Protein AF-A0A965QKN6-F1 (afdb_monomer_lite)

Secondary structure (DSSP, 8-state):
-----PPPP----------------------------EEEEEEEETTEEEEEEEEEEEEEETTEEEEEEEEEEEEEE-TTTS-TT---EEEEEEEEEEETTSSBP---GGGTHHHHT-----TTSPPTT-EE---GGG--TTTSPPP-BHHHH---GGGT-B-BEEETTEEEPEEEEE----STTEEEEEEEEEEEETTT--EEEEEEEEEE--SSS--EEEEEEEESS--HHHHHHHHHHHHHHT------

Radius of gyration: 23.02 Å; chains: 1; bounding box: 49×67×71 Å

Structure (mmCIF, N/CA/C/O backbone):
data_AF-A0A965QKN6-F1
#
_entry.id   AF-A0A965QKN6-F1
#
loop_
_atom_site.group_PDB
_atom_site.id
_atom_site.type_symbol
_atom_site.label_atom_id
_atom_site.label_alt_id
_atom_site.label_comp_id
_atom_site.label_asym_id
_atom_site.label_entity_id
_atom_site.label_seq_id
_atom_site.pdbx_PDB_ins_code
_atom_site.Cartn_x
_atom_site.Cartn_y
_atom_site.Cartn_z
_atom_site.occupancy
_atom_site.B_iso_or_equiv
_atom_site.auth_seq_id
_atom_site.auth_comp_id
_atom_site.auth_asym_id
_atom_site.auth_atom_id
_atom_site.pdbx_PDB_model_num
ATOM 1 N N . MET A 1 1 ? -8.906 46.473 0.262 1.00 40.12 1 MET A N 1
ATOM 2 C CA . MET A 1 1 ? -10.383 46.452 0.296 1.00 40.12 1 MET A CA 1
ATOM 3 C C . MET A 1 1 ? -10.809 45.554 1.441 1.00 40.12 1 MET A C 1
ATOM 5 O O . MET A 1 1 ? -10.669 44.344 1.345 1.00 40.12 1 MET A O 1
ATOM 9 N N . SER A 1 2 ? -11.218 46.170 2.546 1.00 31.14 2 SER A N 1
ATOM 10 C CA . SER A 1 2 ? -11.670 45.499 3.763 1.00 31.14 2 SER A CA 1
ATOM 11 C C . SER A 1 2 ? -13.027 44.830 3.550 1.00 31.14 2 SER A C 1
ATOM 13 O O . SER A 1 2 ? -13.923 45.441 2.968 1.00 31.14 2 SER A O 1
ATOM 15 N N . ARG A 1 3 ? -13.209 43.621 4.088 1.00 39.25 3 ARG A N 1
ATOM 16 C CA . ARG A 1 3 ? -14.533 43.097 4.435 1.00 39.25 3 ARG A CA 1
ATOM 17 C C . ARG A 1 3 ? -14.496 42.510 5.842 1.00 39.25 3 ARG A C 1
ATOM 19 O O . ARG A 1 3 ? -13.727 41.604 6.135 1.00 39.25 3 ARG A O 1
ATOM 26 N N . PHE A 1 4 ? -15.323 43.124 6.677 1.00 32.75 4 PHE A N 1
ATOM 27 C CA . PHE A 1 4 ? -15.755 42.703 8.000 1.00 32.75 4 PHE A CA 1
ATOM 28 C C . PHE A 1 4 ? -16.589 41.422 7.914 1.00 32.75 4 PHE A C 1
ATOM 30 O O . PHE A 1 4 ? -17.400 41.315 6.999 1.00 32.75 4 PHE A O 1
ATOM 37 N N . PHE A 1 5 ? -16.495 40.555 8.925 1.00 31.84 5 PHE A N 1
ATOM 38 C CA . PHE A 1 5 ? -17.659 39.846 9.461 1.00 31.84 5 PHE A CA 1
ATOM 39 C C . PHE A 1 5 ? -17.544 39.717 10.985 1.00 31.84 5 PHE A C 1
ATOM 41 O O . PHE A 1 5 ? -16.494 39.368 11.521 1.00 31.84 5 PHE A O 1
ATOM 48 N N . SER A 1 6 ? -18.638 40.089 11.651 1.00 29.41 6 SER A N 1
ATOM 49 C CA . SER A 1 6 ? -18.838 40.155 13.098 1.00 29.41 6 SER A CA 1
ATOM 50 C C . SER A 1 6 ? -18.811 38.788 13.774 1.00 29.41 6 SER A C 1
ATOM 52 O O . SER A 1 6 ? -19.446 37.850 13.298 1.00 29.41 6 SER A O 1
ATOM 54 N N . VAL A 1 7 ? -18.202 38.728 14.959 1.00 32.72 7 VAL A N 1
ATOM 55 C CA . VAL A 1 7 ? -18.464 37.687 15.959 1.00 32.72 7 VAL A CA 1
ATOM 56 C C . VAL A 1 7 ? -19.383 38.290 17.018 1.00 32.72 7 VAL A C 1
ATOM 58 O O . VAL A 1 7 ? -19.057 39.301 17.638 1.00 32.72 7 VAL A O 1
ATOM 61 N N . VAL A 1 8 ? -20.556 37.685 17.188 1.00 34.84 8 VAL A N 1
ATOM 62 C CA . VAL A 1 8 ? -21.500 37.989 18.266 1.00 34.84 8 VAL A CA 1
ATOM 63 C C . VAL A 1 8 ? -21.027 37.257 19.520 1.00 34.84 8 VAL A C 1
ATOM 65 O O . VAL A 1 8 ? -20.932 36.033 19.524 1.00 34.84 8 VAL A O 1
ATOM 68 N N . ALA A 1 9 ? -20.727 38.010 20.576 1.00 31.72 9 ALA A N 1
ATOM 69 C CA . ALA A 1 9 ? -20.452 37.488 21.908 1.00 31.72 9 ALA A CA 1
ATOM 70 C C . ALA A 1 9 ? -21.759 37.410 22.712 1.00 31.72 9 ALA A C 1
ATOM 72 O O . ALA A 1 9 ? -22.490 38.397 22.793 1.00 31.72 9 ALA A O 1
ATOM 73 N N . PHE A 1 10 ? -22.027 36.265 23.341 1.00 30.31 10 PHE A N 1
ATOM 74 C CA . PHE A 1 10 ? -23.007 36.157 24.420 1.00 30.31 10 PHE A CA 1
ATOM 75 C C . PHE A 1 10 ? -22.271 35.944 25.740 1.00 30.31 10 PHE A C 1
ATOM 77 O O . PHE A 1 10 ? -21.562 34.958 25.925 1.00 30.31 10 PHE A O 1
ATOM 84 N N . ALA A 1 11 ? -22.445 36.906 26.643 1.00 31.47 11 ALA A N 1
ATOM 85 C CA . ALA A 1 11 ? -22.067 36.816 28.042 1.00 31.47 11 ALA A CA 1
ATOM 86 C C . ALA A 1 11 ? -23.207 36.154 28.827 1.00 31.47 11 ALA A C 1
ATOM 88 O O . ALA A 1 11 ? -24.366 36.539 28.675 1.00 31.47 11 ALA A O 1
ATOM 89 N N . ALA A 1 12 ? -22.875 35.205 29.699 1.00 33.09 12 ALA A N 1
ATOM 90 C CA . ALA A 1 12 ? -23.776 34.730 30.740 1.00 33.09 12 ALA A CA 1
ATOM 91 C C . ALA A 1 12 ? -23.060 34.824 32.090 1.00 33.09 12 ALA A C 1
ATOM 93 O O . ALA A 1 12 ? -22.163 34.048 32.407 1.00 33.09 12 ALA A O 1
ATOM 94 N N . THR A 1 13 ? -23.466 35.827 32.861 1.00 33.19 13 THR A N 1
ATOM 95 C CA . THR A 1 13 ? -23.140 36.010 34.273 1.00 33.19 13 THR A CA 1
ATOM 96 C C . THR A 1 13 ? -24.108 35.168 35.095 1.00 33.19 13 THR A C 1
ATOM 98 O O . THR A 1 13 ? -25.314 35.370 34.985 1.00 33.19 13 THR A O 1
ATOM 101 N N . PHE A 1 14 ? -23.610 34.293 35.967 1.00 34.47 14 PHE A N 1
ATOM 102 C CA . PHE A 1 14 ? -24.379 33.830 37.123 1.00 34.47 14 PHE A CA 1
ATOM 103 C C . PHE A 1 14 ? -23.471 33.750 38.351 1.00 34.47 14 PHE A C 1
ATOM 105 O O . PHE A 1 14 ? -22.496 33.004 38.383 1.00 34.47 14 PHE A O 1
ATOM 112 N N . MET A 1 15 ? -23.799 34.573 39.349 1.00 34.31 15 MET A N 1
ATOM 113 C CA . MET A 1 15 ? -23.285 34.497 40.715 1.00 34.31 15 MET A CA 1
ATOM 114 C C . MET A 1 15 ? -24.176 33.550 41.527 1.00 34.31 15 MET A C 1
ATOM 116 O O . MET A 1 15 ? -25.398 33.605 41.403 1.00 34.31 15 MET A O 1
ATOM 120 N N . GLY A 1 16 ? -23.583 32.747 42.413 1.00 32.72 16 GLY A N 1
ATOM 121 C CA . GLY A 1 16 ? -24.318 31.964 43.409 1.00 32.72 16 GLY A CA 1
ATOM 122 C C . GLY A 1 16 ? -23.389 31.251 44.391 1.00 32.72 16 GLY A C 1
ATOM 123 O O . GLY A 1 16 ? -22.547 30.460 43.992 1.00 32.72 16 GLY A O 1
ATOM 124 N N . PHE A 1 17 ? -23.528 31.584 45.672 1.00 34.62 17 PHE A N 1
ATOM 125 C CA . PHE A 1 17 ? -22.669 31.249 46.810 1.00 34.62 17 PHE A CA 1
ATOM 126 C C . PHE A 1 17 ? -22.683 29.767 47.251 1.00 34.62 17 PHE A C 1
ATOM 128 O O . PHE A 1 17 ? -23.742 29.183 47.430 1.00 34.62 17 PHE A O 1
ATOM 135 N N . GLY A 1 18 ? -21.493 29.256 47.603 1.00 33.62 18 GLY A N 1
ATOM 136 C CA . GLY A 1 18 ? -21.172 28.692 48.926 1.00 33.62 18 GLY A CA 1
ATOM 137 C C . GLY A 1 18 ? -21.680 27.299 49.328 1.00 33.62 18 GLY A C 1
ATOM 138 O O . GLY A 1 18 ? -22.819 27.142 49.743 1.00 33.62 18 GLY A O 1
ATOM 139 N N . THR A 1 19 ? -20.758 26.335 49.438 1.00 36.53 19 THR A N 1
ATOM 140 C CA . THR A 1 19 ? -20.600 25.469 50.630 1.00 36.53 19 THR A CA 1
ATOM 141 C C . THR A 1 19 ? -19.234 24.771 50.599 1.00 36.53 19 THR A C 1
ATOM 143 O O . THR A 1 19 ? -18.805 24.245 49.579 1.00 36.53 19 THR A O 1
ATOM 146 N N . ARG A 1 20 ? -18.519 24.819 51.731 1.00 40.81 20 ARG A N 1
ATOM 147 C CA . ARG A 1 20 ? -17.245 24.126 51.962 1.00 40.81 20 ARG A CA 1
ATOM 148 C C . ARG A 1 20 ? -17.507 22.638 52.197 1.00 40.81 20 ARG A C 1
ATOM 150 O O . ARG A 1 20 ? -18.196 22.301 53.154 1.00 40.81 20 ARG A O 1
ATOM 157 N N . ALA A 1 21 ? -16.857 21.778 51.422 1.00 38.66 21 ALA A N 1
ATOM 158 C CA . ALA A 1 21 ? -16.510 20.423 51.833 1.00 38.66 21 ALA A CA 1
ATOM 159 C C . ALA A 1 21 ? -15.088 20.128 51.339 1.00 38.66 21 ALA A C 1
ATOM 161 O O . ALA A 1 21 ? -14.804 20.155 50.148 1.00 38.66 21 ALA A O 1
ATOM 162 N N . SER A 1 22 ? -14.191 19.930 52.300 1.00 45.56 22 SER A N 1
ATOM 163 C CA . SER A 1 22 ? -12.826 19.454 52.110 1.00 45.56 22 SER A CA 1
ATOM 164 C C . SER A 1 22 ? -12.879 17.933 52.000 1.00 45.56 22 SER A C 1
ATOM 166 O O . SER A 1 22 ? -13.268 17.283 52.970 1.00 45.56 22 SER A O 1
ATOM 168 N N . ALA A 1 23 ? -12.453 17.375 50.872 1.00 40.06 23 ALA A N 1
ATOM 169 C CA . ALA A 1 23 ? -11.964 16.005 50.786 1.00 40.06 23 ALA A CA 1
ATOM 170 C C . ALA A 1 23 ? -11.083 15.884 49.538 1.00 40.06 23 ALA A C 1
ATOM 172 O O . ALA A 1 23 ? -11.571 16.010 48.422 1.00 40.06 23 ALA A O 1
ATOM 173 N N . ALA A 1 24 ? -9.787 15.722 49.802 1.00 37.84 24 ALA A N 1
ATOM 174 C CA . ALA A 1 24 ? -8.719 15.229 48.941 1.00 37.84 24 ALA A CA 1
ATOM 175 C C . ALA A 1 24 ? -9.025 15.112 47.436 1.00 37.84 24 ALA A C 1
ATOM 177 O O . ALA A 1 24 ? -9.672 14.174 46.973 1.00 37.84 24 ALA A O 1
ATOM 178 N N . GLU A 1 25 ? -8.423 16.031 46.687 1.00 39.69 25 GLU A N 1
ATOM 179 C CA . GLU A 1 25 ? -7.988 15.823 45.313 1.00 39.69 25 GLU A CA 1
ATOM 180 C C . GLU A 1 25 ? -7.210 14.500 45.201 1.00 39.69 25 GLU A C 1
ATOM 182 O O . GLU A 1 25 ? -6.041 14.408 45.565 1.00 39.69 25 GLU A O 1
ATOM 187 N N . LEU A 1 26 ? -7.865 13.465 44.681 1.00 38.22 26 LEU A N 1
ATOM 188 C CA . LEU A 1 26 ? -7.202 12.368 43.984 1.00 38.22 26 LEU A CA 1
ATOM 189 C C . LEU A 1 26 ? -7.246 12.704 42.494 1.00 38.22 26 LEU A C 1
ATOM 191 O O . LEU A 1 26 ? -7.973 12.093 41.714 1.00 38.22 26 LEU A O 1
ATOM 195 N N . PHE A 1 27 ? -6.468 13.714 42.102 1.00 38.50 27 PHE A N 1
ATOM 196 C CA . PHE A 1 27 ? -5.990 13.780 40.730 1.00 38.50 27 PHE A CA 1
ATOM 197 C C . PHE A 1 27 ? -4.982 12.644 40.580 1.00 38.50 27 PHE A C 1
ATOM 199 O O . PHE A 1 27 ? -3.817 12.762 40.951 1.00 38.50 27 PHE A O 1
ATOM 206 N N . SER A 1 28 ? -5.458 11.507 40.080 1.00 35.28 28 SER A N 1
ATOM 207 C CA . SER A 1 28 ? -4.579 10.579 39.388 1.00 35.28 28 SER A CA 1
ATOM 208 C C . SER A 1 28 ? -4.104 11.312 38.141 1.00 35.28 28 SER A C 1
ATOM 210 O O . SER A 1 28 ? -4.768 11.287 37.107 1.00 35.28 28 SER A O 1
ATOM 212 N N . GLU A 1 29 ? -2.976 12.013 38.246 1.00 37.22 29 GLU A N 1
ATOM 213 C CA . GLU A 1 29 ? -2.110 12.216 37.093 1.00 37.22 29 GLU A CA 1
ATOM 214 C C . GLU A 1 29 ? -1.693 10.816 36.628 1.00 37.22 29 GLU A C 1
ATOM 216 O O . GLU A 1 29 ? -0.648 10.289 37.008 1.00 37.22 29 GLU A O 1
ATOM 221 N N . GLU A 1 30 ? -2.536 10.175 35.812 1.00 39.03 30 GLU A N 1
ATOM 222 C CA . GLU A 1 30 ? -2.047 9.180 34.870 1.00 39.03 30 GLU A CA 1
ATOM 223 C C . GLU A 1 30 ? -1.110 9.932 33.928 1.00 39.03 30 GLU A C 1
ATOM 225 O O . GLU A 1 30 ? -1.492 10.451 32.879 1.00 39.03 30 GLU A O 1
ATOM 230 N N . MET A 1 31 ? 0.149 10.036 34.349 1.00 35.16 31 MET A N 1
ATOM 231 C CA . MET A 1 31 ? 1.257 10.324 33.466 1.00 35.16 31 MET A CA 1
ATOM 232 C C . MET A 1 31 ? 1.277 9.200 32.426 1.00 35.16 31 MET A C 1
ATOM 234 O O . MET A 1 31 ? 1.915 8.163 32.622 1.00 35.16 31 MET A O 1
ATOM 238 N N . SER A 1 32 ? 0.559 9.402 31.319 1.00 41.03 32 SER A N 1
ATOM 239 C CA . SER A 1 32 ? 0.706 8.625 30.092 1.00 41.03 32 SER A CA 1
ATOM 240 C C . SER A 1 32 ? 2.127 8.848 29.575 1.00 41.03 32 SER A C 1
ATOM 242 O O . SER A 1 32 ? 2.402 9.688 28.723 1.00 41.03 32 SER A O 1
ATOM 244 N N . THR A 1 33 ? 3.054 8.078 30.134 1.00 38.50 33 THR A N 1
ATOM 245 C CA . THR A 1 33 ? 4.465 7.962 29.751 1.00 38.50 33 THR A CA 1
ATOM 246 C C . THR A 1 33 ? 4.642 7.085 28.511 1.00 38.50 33 THR A C 1
ATOM 248 O O . THR A 1 33 ? 5.738 6.585 28.247 1.00 38.50 33 THR A O 1
ATOM 251 N N . ASN A 1 34 ? 3.581 6.906 27.721 1.00 54.44 34 ASN A N 1
ATOM 252 C CA . ASN A 1 34 ? 3.626 6.141 26.490 1.00 54.44 34 ASN A CA 1
ATOM 253 C C . ASN A 1 34 ? 4.468 6.902 25.470 1.00 54.44 34 ASN A C 1
ATOM 255 O O . ASN A 1 34 ? 3.980 7.748 24.722 1.00 54.44 34 ASN A O 1
ATOM 259 N N . LYS A 1 35 ? 5.769 6.588 25.449 1.00 56.22 35 LYS A N 1
ATOM 260 C CA . LYS A 1 35 ? 6.632 6.874 24.306 1.00 56.22 35 LYS A CA 1
ATOM 261 C C . LYS A 1 35 ? 5.862 6.478 23.043 1.00 56.22 35 LYS A C 1
ATOM 263 O O . LYS A 1 35 ? 5.292 5.384 23.029 1.00 56.22 35 LYS A O 1
ATOM 268 N N . PRO A 1 36 ? 5.840 7.326 22.002 1.00 66.25 36 PRO A N 1
ATOM 269 C CA . PRO A 1 36 ? 5.152 6.985 20.771 1.00 66.25 36 PRO A CA 1
ATOM 270 C C . PRO A 1 36 ? 5.680 5.640 20.278 1.00 66.25 36 PRO A C 1
ATOM 272 O O . PRO A 1 36 ? 6.890 5.456 20.118 1.00 66.25 36 PRO A O 1
ATOM 275 N N . VAL A 1 37 ? 4.769 4.684 20.100 1.00 79.50 37 VAL A N 1
ATOM 276 C CA . VAL A 1 37 ? 5.101 3.378 19.537 1.00 79.50 37 VAL A CA 1
ATOM 277 C C . VAL A 1 37 ? 5.489 3.634 18.085 1.00 79.50 37 VAL A C 1
ATOM 279 O O . VAL A 1 37 ? 4.649 4.022 17.272 1.00 79.50 37 VAL A O 1
ATOM 282 N N . VAL A 1 38 ? 6.779 3.486 17.789 1.00 89.00 38 VAL A N 1
ATOM 283 C CA . VAL A 1 38 ? 7.344 3.592 16.442 1.00 89.00 38 VAL A CA 1
ATOM 284 C C . VAL A 1 38 ? 7.896 2.228 16.072 1.00 89.00 38 VAL A C 1
ATOM 286 O O . VAL A 1 38 ? 8.790 1.708 16.739 1.00 89.00 38 VAL A O 1
ATOM 289 N N . LEU A 1 39 ? 7.384 1.671 14.985 1.00 93.94 39 LEU A N 1
ATOM 290 C CA . LEU A 1 39 ? 7.872 0.446 14.381 1.00 93.94 39 LEU A CA 1
ATOM 291 C C . LEU A 1 39 ? 8.637 0.806 13.116 1.00 93.94 39 LEU A C 1
ATOM 293 O O . LEU A 1 39 ? 8.096 1.457 12.228 1.00 93.94 39 LEU A O 1
ATOM 297 N N . LYS A 1 40 ? 9.900 0.393 13.027 1.00 97.00 40 LYS A N 1
ATOM 298 C CA . LYS A 1 40 ? 10.717 0.590 11.831 1.00 97.00 40 LYS A CA 1
ATOM 299 C C . LYS A 1 40 ? 11.434 -0.698 11.478 1.00 97.00 40 LYS A C 1
ATOM 301 O O . LYS A 1 40 ? 12.207 -1.206 12.285 1.00 97.00 40 LYS A O 1
ATOM 306 N N . GLN A 1 41 ? 11.191 -1.201 10.276 1.00 97.88 41 GLN A N 1
ATOM 307 C CA . GLN A 1 41 ? 11.766 -2.452 9.795 1.00 97.88 41 GLN A CA 1
ATOM 308 C C . GLN A 1 41 ? 12.283 -2.299 8.364 1.00 97.88 41 GLN A C 1
ATOM 310 O O . GLN A 1 41 ? 11.809 -1.467 7.587 1.00 97.88 41 GLN A O 1
ATOM 315 N N . MET A 1 42 ? 13.297 -3.094 8.037 1.00 98.38 42 MET A N 1
ATOM 316 C CA . MET A 1 42 ? 13.929 -3.142 6.725 1.00 98.38 42 MET A CA 1
ATOM 317 C C . MET A 1 42 ? 13.886 -4.579 6.218 1.00 98.38 42 MET A C 1
ATOM 319 O O . MET A 1 42 ? 14.176 -5.503 6.974 1.00 98.38 42 MET A O 1
ATOM 323 N N . PHE A 1 43 ? 13.565 -4.748 4.939 1.00 98.56 43 PHE A N 1
ATOM 324 C CA . PHE A 1 43 ? 13.470 -6.047 4.288 1.00 98.56 43 PHE A CA 1
ATOM 325 C C . PHE A 1 43 ? 14.284 -6.037 3.003 1.00 98.56 43 PHE A C 1
ATOM 327 O O . PHE A 1 43 ? 14.057 -5.205 2.123 1.00 98.56 43 PHE A O 1
ATOM 334 N N . GLU A 1 44 ? 15.226 -6.965 2.891 1.00 98.38 44 GLU A N 1
ATOM 335 C CA . GLU A 1 44 ? 15.989 -7.182 1.667 1.00 98.38 44 GLU A CA 1
ATOM 336 C C . GLU A 1 44 ? 15.290 -8.254 0.827 1.00 98.38 44 GLU A C 1
ATOM 338 O O . GLU A 1 44 ? 15.118 -9.386 1.271 1.00 98.38 44 GLU A O 1
ATOM 343 N N . LEU A 1 45 ? 14.876 -7.887 -0.383 1.00 98.06 45 LEU A N 1
ATOM 344 C CA . LEU A 1 45 ? 14.310 -8.783 -1.389 1.00 98.06 45 LEU A CA 1
ATOM 345 C C . LEU A 1 45 ? 15.251 -8.832 -2.606 1.00 98.06 45 LEU A C 1
ATOM 347 O O . LEU A 1 45 ? 16.045 -7.905 -2.805 1.00 98.06 45 LEU A O 1
ATOM 351 N N . PRO A 1 46 ? 15.151 -9.842 -3.491 1.00 97.62 46 PRO A N 1
ATOM 352 C CA . PRO A 1 46 ? 16.047 -9.953 -4.646 1.00 97.62 46 PRO A CA 1
ATOM 353 C C . PRO A 1 46 ? 16.101 -8.688 -5.525 1.00 97.62 46 PRO A C 1
ATOM 355 O O . PRO A 1 46 ? 17.172 -8.280 -5.990 1.00 97.62 46 PRO A O 1
ATOM 358 N N . LYS A 1 47 ? 14.950 -8.030 -5.717 1.00 96.75 47 LYS A N 1
ATOM 359 C CA . LYS A 1 47 ? 14.795 -6.852 -6.586 1.00 96.75 47 LYS A CA 1
ATOM 360 C C . LYS A 1 47 ? 15.034 -5.513 -5.882 1.00 96.75 47 LYS A C 1
ATOM 362 O O . LYS A 1 47 ? 15.083 -4.483 -6.554 1.00 96.75 47 LYS A O 1
ATOM 367 N N . GLY A 1 48 ? 15.229 -5.484 -4.565 1.00 97.19 48 GLY A N 1
ATOM 368 C CA . GLY A 1 48 ? 15.493 -4.245 -3.836 1.00 97.19 48 GLY A CA 1
ATOM 369 C C . GLY A 1 48 ? 15.209 -4.327 -2.343 1.00 97.19 48 GLY A C 1
ATOM 370 O O . GLY A 1 48 ? 14.939 -5.388 -1.796 1.00 97.19 48 GLY A O 1
ATOM 371 N N . ILE A 1 49 ? 15.283 -3.177 -1.681 1.00 98.50 49 ILE A N 1
ATOM 372 C CA . ILE A 1 49 ? 15.144 -3.068 -0.229 1.00 98.50 49 ILE A CA 1
ATOM 373 C C . ILE A 1 49 ? 13.885 -2.273 0.092 1.00 98.50 49 ILE A C 1
ATOM 375 O O . ILE A 1 49 ? 13.761 -1.123 -0.340 1.00 98.50 49 ILE A O 1
ATOM 379 N N . PHE A 1 50 ? 12.994 -2.864 0.886 1.00 98.56 50 PHE A N 1
ATOM 380 C CA . PHE A 1 50 ? 11.896 -2.158 1.534 1.00 98.56 50 PHE A CA 1
ATOM 381 C C . PHE A 1 50 ? 12.344 -1.593 2.880 1.00 98.56 50 PHE A C 1
ATOM 383 O O . PHE A 1 50 ? 13.045 -2.248 3.647 1.00 98.56 50 PHE A O 1
ATOM 390 N N . THR A 1 51 ? 11.911 -0.378 3.198 1.00 98.56 51 THR A N 1
ATOM 391 C CA . THR A 1 51 ? 11.920 0.150 4.569 1.00 98.56 51 THR A CA 1
ATOM 392 C C . THR A 1 51 ? 10.514 0.608 4.910 1.00 98.56 51 THR A C 1
ATOM 394 O O . THR A 1 51 ? 9.954 1.428 4.180 1.00 98.56 51 THR A O 1
ATOM 397 N N . VAL A 1 52 ? 9.977 0.093 6.013 1.00 98.25 52 VAL A N 1
ATOM 398 C CA . VAL A 1 52 ? 8.665 0.449 6.555 1.00 98.25 52 VAL A CA 1
ATOM 399 C C . VAL A 1 52 ? 8.862 1.149 7.887 1.00 98.25 52 VAL A C 1
ATOM 401 O O . VAL A 1 52 ? 9.590 0.657 8.747 1.00 98.25 52 VAL A O 1
ATOM 404 N N . GLU A 1 53 ? 8.225 2.299 8.050 1.00 97.62 53 GLU A N 1
ATOM 405 C CA . GLU A 1 53 ? 8.078 2.993 9.323 1.00 97.62 53 GLU A CA 1
ATOM 406 C C . GLU A 1 53 ? 6.587 3.206 9.582 1.00 97.62 53 GLU A C 1
ATOM 408 O O . GLU A 1 53 ? 5.900 3.800 8.756 1.00 97.62 53 GLU A O 1
ATOM 413 N N . SER A 1 54 ? 6.094 2.745 10.726 1.00 95.81 54 SER A N 1
ATOM 414 C CA . SER A 1 54 ? 4.723 2.968 11.177 1.00 95.81 54 SER A CA 1
ATOM 415 C C . SER A 1 54 ? 4.736 3.535 12.588 1.00 95.81 54 SER A C 1
ATOM 417 O O . SER A 1 54 ? 5.553 3.132 13.417 1.00 95.81 54 SER A O 1
ATOM 419 N N . LYS A 1 55 ? 3.851 4.488 12.875 1.00 93.88 55 LYS A N 1
ATOM 420 C CA . LYS A 1 55 ? 3.702 5.050 14.222 1.00 93.88 55 LYS A CA 1
ATOM 421 C C . LYS A 1 55 ? 2.323 5.644 14.434 1.00 93.88 55 LYS A C 1
ATOM 423 O O . LYS A 1 55 ? 1.694 6.108 13.487 1.00 93.88 55 LYS A O 1
ATOM 428 N N . TRP A 1 56 ? 1.913 5.715 15.691 1.00 90.19 56 TRP A N 1
ATOM 429 C CA . TRP A 1 56 ? 0.832 6.607 16.093 1.00 90.19 56 TRP A CA 1
ATOM 430 C C . TRP A 1 56 ? 1.394 8.019 16.245 1.00 90.19 56 TRP A C 1
ATOM 432 O O . TRP A 1 56 ? 2.410 8.219 16.912 1.00 90.19 56 TRP A O 1
ATOM 442 N N . THR A 1 57 ? 0.770 8.990 15.590 1.00 88.69 57 THR A N 1
ATOM 443 C CA . THR A 1 57 ? 1.152 10.404 15.662 1.00 88.69 57 THR A CA 1
ATOM 444 C C . THR A 1 57 ? -0.093 11.263 15.743 1.00 88.69 57 THR A C 1
ATOM 446 O O . THR A 1 57 ? -1.164 10.829 15.343 1.00 88.69 57 THR A O 1
ATOM 449 N N . THR A 1 58 ? 0.054 12.493 16.203 1.00 86.75 58 THR A N 1
ATOM 450 C CA . THR A 1 58 ? -1.023 13.480 16.196 1.00 86.75 58 THR A CA 1
ATOM 451 C C . THR A 1 58 ? -0.841 14.401 14.993 1.00 86.75 58 THR A C 1
ATOM 453 O O . THR A 1 58 ? 0.278 14.841 14.715 1.00 86.75 58 THR A O 1
ATOM 456 N N . VAL A 1 59 ? -1.915 14.672 14.255 1.00 81.50 59 VAL A N 1
ATOM 457 C CA . VAL A 1 59 ? -1.950 15.694 13.201 1.00 81.50 59 VAL A CA 1
ATOM 458 C C . VAL A 1 59 ? -2.939 16.782 13.585 1.00 81.50 59 VAL A C 1
ATOM 460 O O . VAL A 1 59 ? -3.967 16.518 14.209 1.00 81.50 59 VAL A O 1
ATOM 463 N N . GLN A 1 60 ? -2.624 18.021 13.220 1.00 79.75 60 GLN A N 1
ATOM 464 C CA . GLN A 1 60 ? -3.518 19.144 13.452 1.00 79.75 60 GLN A CA 1
ATOM 465 C C . GLN A 1 60 ? -4.479 19.279 12.272 1.00 79.75 60 GLN A C 1
ATOM 467 O O . GLN A 1 60 ? -4.055 19.550 11.148 1.00 79.75 60 GLN A O 1
ATOM 472 N N . GLN A 1 61 ? -5.773 19.104 12.527 1.00 71.69 61 GLN A N 1
ATOM 473 C CA . GLN A 1 61 ? -6.821 19.289 11.532 1.00 71.69 61 GLN A CA 1
ATOM 474 C C . GLN A 1 61 ? -7.688 20.477 11.943 1.00 71.69 61 GLN A C 1
ATOM 476 O O . GLN A 1 61 ? -8.382 20.404 12.950 1.00 71.69 61 GLN A O 1
ATOM 481 N N . THR A 1 62 ? -7.610 21.568 11.167 1.00 70.06 62 THR A N 1
ATOM 482 C CA . THR A 1 62 ? -8.309 22.864 11.343 1.00 70.06 62 THR A CA 1
ATOM 483 C C . THR A 1 62 ? -8.179 23.502 12.734 1.00 70.06 62 THR A C 1
ATOM 485 O O . THR A 1 62 ? -7.520 24.530 12.868 1.00 70.06 62 THR A O 1
ATOM 488 N N . SER A 1 63 ? -8.799 22.916 13.756 1.00 70.00 63 SER A N 1
ATOM 489 C CA . SER A 1 63 ? -8.833 23.380 15.147 1.00 70.00 63 SER A CA 1
ATOM 490 C C . SER A 1 63 ? -8.736 22.263 16.194 1.00 70.00 63 SER A C 1
ATOM 492 O O . SER A 1 63 ? -8.780 22.563 17.384 1.00 70.00 63 SER A O 1
ATOM 494 N N . SER A 1 64 ? -8.624 20.996 15.787 1.00 75.81 64 SER A N 1
ATOM 495 C CA . SER A 1 64 ? -8.475 19.852 16.691 1.00 75.81 64 SER A CA 1
ATOM 496 C C . SER A 1 64 ? -7.230 19.042 16.359 1.00 75.81 64 SER A C 1
ATOM 498 O O . SER A 1 64 ? -6.848 18.879 15.200 1.00 75.81 64 SER A O 1
ATOM 500 N N . GLU A 1 65 ? -6.598 18.527 17.401 1.00 81.62 65 GLU A N 1
ATOM 501 C CA . GLU A 1 65 ? -5.586 17.490 17.284 1.00 81.62 65 GLU A CA 1
ATOM 502 C C . GLU A 1 65 ? -6.275 16.140 17.117 1.00 81.62 65 GLU A C 1
ATOM 504 O O . GLU A 1 65 ? -7.274 15.844 17.775 1.00 81.62 65 GLU A O 1
ATOM 509 N N . THR A 1 66 ? -5.777 15.331 16.191 1.00 82.12 66 THR A N 1
ATOM 510 C CA . THR A 1 66 ? -6.321 14.001 15.945 1.00 82.12 66 THR A CA 1
ATOM 511 C C . THR A 1 66 ? -5.185 13.013 15.816 1.00 82.12 66 THR A C 1
ATOM 513 O O . THR A 1 66 ? -4.253 13.209 15.036 1.00 82.12 66 THR A O 1
ATOM 516 N N . ASP A 1 67 ? -5.259 11.950 16.607 1.00 84.25 67 ASP A N 1
ATOM 517 C CA . ASP A 1 67 ? -4.317 10.851 16.506 1.00 84.25 67 ASP A CA 1
ATOM 518 C C . ASP A 1 67 ? -4.601 10.031 15.247 1.00 84.25 67 ASP A C 1
ATOM 520 O O . ASP A 1 67 ? -5.744 9.737 14.897 1.00 84.25 67 ASP A O 1
ATOM 524 N N . VAL A 1 68 ? -3.532 9.658 14.558 1.00 87.06 68 VAL A N 1
ATOM 525 C CA . VAL A 1 68 ? -3.555 8.940 13.291 1.00 87.06 68 VAL A CA 1
ATOM 526 C C . VAL A 1 68 ? -2.476 7.869 13.290 1.00 87.06 68 VAL A C 1
ATOM 528 O O . VAL A 1 68 ? -1.393 8.036 13.861 1.00 87.06 68 VAL A O 1
ATOM 531 N N . LEU A 1 69 ? -2.758 6.759 12.615 1.00 91.56 69 LEU A N 1
ATOM 532 C CA . LEU A 1 69 ? -1.716 5.866 12.135 1.00 91.56 69 LEU A CA 1
ATOM 533 C C . LEU A 1 69 ? -1.022 6.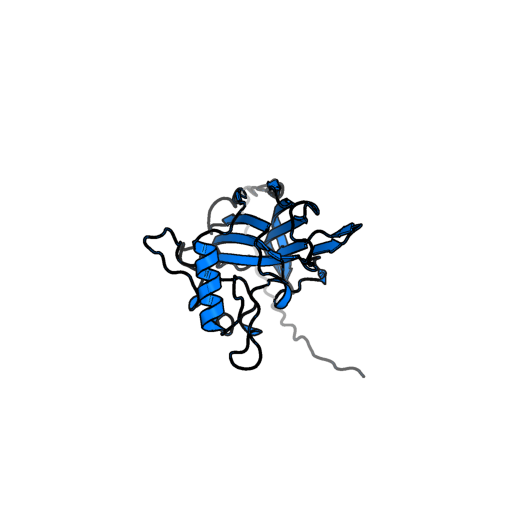564 10.974 1.00 91.56 69 LEU A C 1
ATOM 535 O O . LEU A 1 69 ? -1.653 6.902 9.976 1.00 91.56 69 LEU A O 1
ATOM 539 N N . PHE A 1 70 ? 0.278 6.745 11.108 1.00 93.12 70 PHE A N 1
ATOM 540 C CA . PHE A 1 70 ? 1.149 7.159 10.028 1.00 93.12 70 PHE A CA 1
ATOM 541 C C . PHE A 1 70 ? 1.944 5.958 9.529 1.00 93.12 70 PHE A C 1
ATOM 543 O O . PHE A 1 70 ? 2.504 5.210 10.336 1.00 93.12 70 PHE A O 1
ATOM 550 N N . GLY A 1 71 ? 2.049 5.826 8.209 1.00 95.00 71 GLY A N 1
ATOM 551 C CA . GLY A 1 71 ? 2.945 4.892 7.546 1.00 95.00 71 GLY A CA 1
ATOM 552 C C . GLY A 1 71 ? 3.838 5.572 6.521 1.00 95.00 71 GLY A C 1
ATOM 553 O O . GLY A 1 71 ? 3.412 6.443 5.764 1.00 95.00 71 GLY A O 1
ATOM 554 N N . LYS A 1 72 ? 5.090 5.126 6.465 1.00 96.81 72 LYS A N 1
ATOM 555 C CA . LYS A 1 72 ? 6.039 5.425 5.400 1.00 96.81 72 LYS A CA 1
ATOM 556 C C . LYS A 1 72 ? 6.620 4.127 4.871 1.00 96.81 72 LYS A C 1
ATOM 558 O O . LYS A 1 72 ? 7.382 3.455 5.564 1.00 96.81 72 LYS A O 1
ATOM 563 N N . VAL A 1 73 ? 6.320 3.828 3.617 1.00 98.12 73 VAL A N 1
ATOM 564 C CA . VAL A 1 73 ? 6.906 2.714 2.873 1.00 98.12 73 VAL A CA 1
ATOM 565 C C . VAL A 1 73 ? 7.875 3.287 1.854 1.00 98.12 73 VAL A C 1
ATOM 567 O O . VAL A 1 73 ? 7.557 4.219 1.121 1.00 98.12 73 VAL A O 1
ATOM 570 N N . SER A 1 74 ? 9.087 2.750 1.795 1.00 98.38 74 SER A N 1
ATOM 571 C CA . SER A 1 74 ? 10.050 3.117 0.761 1.00 98.38 74 SER A CA 1
ATOM 572 C C . SER A 1 74 ? 10.688 1.892 0.144 1.00 98.38 74 SER A C 1
ATOM 574 O O . SER A 1 74 ? 10.905 0.897 0.830 1.00 98.38 74 SER A O 1
ATOM 576 N N . PHE A 1 75 ? 10.991 1.981 -1.148 1.00 98.50 75 PHE A N 1
ATOM 577 C CA . PHE A 1 75 ? 11.611 0.911 -1.912 1.00 98.50 75 PHE A CA 1
ATOM 578 C C . PHE A 1 75 ? 12.800 1.453 -2.693 1.00 98.50 75 PHE A C 1
ATOM 580 O O . PHE A 1 75 ? 12.666 2.368 -3.511 1.00 98.50 75 PHE A O 1
ATOM 587 N N . LYS A 1 76 ? 13.975 0.875 -2.454 1.00 97.56 76 LYS A N 1
ATOM 588 C CA . LYS A 1 76 ? 15.188 1.159 -3.218 1.00 97.56 76 LYS A CA 1
ATOM 589 C C . LYS A 1 76 ? 15.534 -0.055 -4.069 1.00 97.56 76 LYS A C 1
ATOM 591 O O . LYS A 1 76 ? 15.961 -1.079 -3.543 1.00 97.56 76 LYS A O 1
ATOM 596 N N . ALA A 1 77 ? 15.373 0.085 -5.379 1.00 96.38 77 ALA A N 1
ATOM 597 C CA . ALA A 1 77 ? 15.644 -0.982 -6.331 1.00 96.38 77 ALA A CA 1
ATOM 598 C C . ALA A 1 77 ? 17.109 -1.443 -6.319 1.00 96.38 77 ALA A C 1
ATOM 600 O O . ALA A 1 77 ? 18.040 -0.643 -6.187 1.00 96.38 77 ALA A O 1
ATOM 601 N N . ASN A 1 78 ? 17.303 -2.738 -6.545 1.00 94.69 78 ASN A N 1
ATOM 602 C CA . ASN A 1 78 ? 18.576 -3.306 -6.949 1.00 94.69 78 ASN A CA 1
ATOM 603 C C . ASN A 1 78 ? 18.705 -3.156 -8.477 1.00 94.69 78 ASN A C 1
ATOM 605 O O . ASN A 1 78 ? 18.032 -3.881 -9.211 1.00 94.69 78 ASN A O 1
ATOM 609 N N . PRO A 1 79 ? 19.578 -2.266 -8.987 1.00 91.69 79 PRO A N 1
ATOM 610 C CA . PRO A 1 79 ? 19.649 -1.957 -10.417 1.00 91.69 79 PRO A CA 1
ATOM 611 C C . PRO A 1 79 ? 20.097 -3.148 -11.278 1.00 91.69 79 PRO A C 1
ATOM 613 O O . PRO A 1 79 ? 19.956 -3.101 -12.492 1.00 91.69 79 PRO A O 1
ATOM 616 N N . LYS A 1 80 ? 20.643 -4.210 -10.667 1.00 91.06 80 LYS A N 1
ATOM 617 C CA . LYS A 1 80 ? 21.037 -5.441 -11.366 1.00 91.06 80 LYS A CA 1
ATOM 618 C C . LYS A 1 80 ? 19.903 -6.461 -11.507 1.00 91.06 80 LYS A C 1
ATOM 620 O O . LYS A 1 80 ? 20.060 -7.406 -12.268 1.00 91.06 80 LYS A O 1
ATOM 625 N N . ALA A 1 81 ? 18.825 -6.316 -10.736 1.00 90.06 81 ALA A N 1
ATOM 626 C CA . ALA A 1 81 ? 17.747 -7.304 -10.636 1.00 90.06 81 ALA A CA 1
ATOM 627 C C . ALA A 1 81 ? 16.389 -6.784 -11.132 1.00 90.06 81 ALA A C 1
ATOM 629 O O . ALA A 1 81 ? 15.480 -7.574 -11.365 1.00 90.06 81 ALA A O 1
ATOM 630 N N . VAL A 1 82 ? 16.243 -5.470 -11.278 1.00 88.00 82 VAL A N 1
ATOM 631 C CA . VAL A 1 82 ? 15.067 -4.834 -11.884 1.00 88.00 82 VAL A CA 1
ATOM 632 C C . VAL A 1 82 ? 15.223 -4.727 -13.395 1.00 88.00 82 VAL A C 1
ATOM 634 O O . VAL A 1 82 ? 16.340 -4.666 -13.914 1.00 88.00 82 VAL A O 1
ATOM 637 N N . ALA A 1 83 ? 14.100 -4.683 -14.106 1.00 80.44 83 ALA A N 1
ATOM 638 C CA . ALA A 1 83 ? 14.110 -4.598 -15.553 1.00 80.44 83 ALA A CA 1
ATOM 639 C C . ALA A 1 83 ? 14.793 -3.311 -16.044 1.00 80.44 83 ALA A C 1
ATOM 641 O O . ALA A 1 83 ? 14.500 -2.211 -15.573 1.00 80.44 83 ALA A O 1
ATOM 642 N N . SER A 1 84 ? 15.670 -3.440 -17.044 1.00 80.62 84 SER A N 1
ATOM 643 C CA . SER A 1 84 ? 16.429 -2.315 -17.614 1.00 80.62 84 SER A CA 1
ATOM 644 C C . SER A 1 84 ? 15.555 -1.252 -18.285 1.00 80.62 84 SER A C 1
ATOM 646 O O . SER A 1 84 ? 16.004 -0.126 -18.474 1.00 80.62 84 SER A O 1
ATOM 648 N N . HIS A 1 85 ? 14.314 -1.596 -18.637 1.00 82.56 85 HIS A N 1
ATOM 649 C CA . HIS A 1 85 ? 13.346 -0.680 -19.238 1.00 82.56 85 HIS A CA 1
ATOM 650 C C . HIS A 1 85 ? 12.481 0.059 -18.207 1.00 82.56 85 HIS A C 1
ATOM 652 O O . HIS A 1 85 ? 11.662 0.880 -18.604 1.00 82.56 85 HIS A O 1
ATOM 658 N N . CYS A 1 86 ? 12.647 -0.212 -16.909 1.00 90.06 86 CYS A N 1
ATOM 659 C CA . CYS A 1 86 ? 11.847 0.426 -15.875 1.00 90.06 86 CYS A CA 1
ATOM 660 C C . CYS A 1 86 ? 12.373 1.818 -15.516 1.00 90.06 86 CYS A C 1
ATOM 662 O O . CYS A 1 86 ? 13.328 1.964 -14.747 1.00 90.06 86 CYS A O 1
ATOM 664 N N . GLN A 1 87 ? 11.730 2.851 -16.048 1.00 89.00 87 GLN A N 1
ATOM 665 C CA . GLN A 1 87 ? 12.094 4.245 -15.818 1.00 89.00 87 GLN A CA 1
ATOM 666 C C . GLN A 1 87 ? 11.487 4.782 -14.521 1.00 89.00 87 GLN A C 1
ATOM 668 O O . GLN A 1 87 ? 12.122 5.592 -13.839 1.00 89.00 87 GLN A O 1
ATOM 673 N N . SER A 1 88 ? 10.291 4.309 -14.158 1.00 94.12 88 SER A N 1
ATOM 674 C CA . SER A 1 88 ? 9.567 4.763 -12.969 1.00 94.12 88 SER A CA 1
ATOM 675 C C . SER A 1 88 ? 9.063 3.606 -12.109 1.00 94.12 88 SER A C 1
ATOM 677 O O . SER A 1 88 ? 8.431 2.669 -12.599 1.00 94.12 88 SER A O 1
ATOM 679 N N . ILE A 1 89 ? 9.328 3.695 -10.804 1.00 96.69 89 ILE A N 1
ATOM 680 C CA . ILE A 1 89 ? 8.817 2.769 -9.790 1.00 96.69 89 ILE A CA 1
ATOM 681 C C . ILE A 1 89 ? 7.808 3.520 -8.930 1.00 96.69 89 ILE A C 1
ATOM 683 O O . ILE A 1 89 ? 8.170 4.473 -8.238 1.00 96.69 89 ILE A O 1
ATOM 687 N N . SER A 1 90 ? 6.567 3.052 -8.927 1.00 96.31 90 SER A N 1
ATOM 688 C CA . SER A 1 90 ? 5.486 3.593 -8.102 1.00 96.31 90 SER A CA 1
ATOM 689 C C . SER A 1 90 ? 4.945 2.532 -7.155 1.00 96.31 90 SER A C 1
ATOM 691 O O . SER A 1 90 ? 5.302 1.357 -7.234 1.00 96.31 90 SER A O 1
ATOM 693 N N . PHE A 1 91 ? 4.074 2.958 -6.248 1.00 97.88 91 PHE A N 1
ATOM 694 C CA . PHE A 1 91 ? 3.366 2.060 -5.352 1.00 97.88 91 PHE A CA 1
ATOM 695 C C . PHE A 1 91 ? 1.908 1.905 -5.764 1.00 97.88 91 PHE A C 1
ATOM 697 O O . PHE A 1 91 ? 1.240 2.888 -6.090 1.00 97.88 91 PHE A O 1
ATOM 704 N N . ILE A 1 92 ? 1.426 0.669 -5.696 1.00 97.75 92 ILE A N 1
ATOM 705 C CA . ILE A 1 92 ? 0.003 0.346 -5.609 1.00 97.75 92 ILE A CA 1
ATOM 706 C C . ILE A 1 92 ? -0.222 -0.181 -4.192 1.00 97.75 92 ILE A C 1
ATOM 708 O O . ILE A 1 92 ? 0.593 -0.951 -3.675 1.00 97.75 92 ILE A O 1
ATOM 712 N N . GLN A 1 93 ? -1.302 0.256 -3.556 1.00 98.06 93 GLN A N 1
ATOM 713 C CA . GLN A 1 93 ? -1.641 -0.118 -2.190 1.00 98.06 93 GLN A CA 1
ATOM 714 C C . GLN A 1 93 ? -3.048 -0.697 -2.151 1.00 98.06 93 GLN A C 1
ATOM 716 O O . GLN A 1 93 ? -3.963 -0.159 -2.772 1.00 98.06 93 GLN A O 1
ATOM 721 N N . THR A 1 94 ? -3.223 -1.775 -1.396 1.00 98.12 94 THR A N 1
ATOM 722 C CA . THR A 1 94 ? -4.547 -2.216 -0.962 1.00 98.12 94 THR A CA 1
ATOM 723 C C . THR A 1 94 ? -4.732 -1.929 0.509 1.00 98.12 94 THR A C 1
ATOM 725 O O . THR A 1 94 ? -3.771 -1.946 1.278 1.00 98.12 94 THR A O 1
ATOM 728 N N . ALA A 1 95 ? -5.976 -1.678 0.891 1.00 97.38 95 ALA A N 1
ATOM 729 C CA . ALA A 1 95 ? -6.354 -1.425 2.264 1.00 97.38 95 ALA A CA 1
ATOM 730 C C . ALA A 1 95 ? -7.616 -2.208 2.616 1.00 97.38 95 ALA A C 1
ATOM 732 O O . ALA A 1 95 ? -8.547 -2.328 1.815 1.00 97.38 95 ALA A O 1
ATOM 733 N N . ARG A 1 96 ? -7.664 -2.684 3.855 1.00 97.31 96 ARG A N 1
ATOM 734 C CA . ARG A 1 96 ? -8.888 -3.070 4.543 1.00 97.31 96 ARG A CA 1
ATOM 735 C C . ARG A 1 96 ? -8.986 -2.265 5.824 1.00 97.31 96 ARG A C 1
ATOM 737 O O . ARG A 1 96 ? -8.112 -2.346 6.681 1.00 97.31 96 ARG A O 1
ATOM 744 N N . ILE A 1 97 ? -10.070 -1.509 5.936 1.00 95.31 97 ILE A N 1
ATOM 745 C CA . ILE A 1 97 ? -10.346 -0.630 7.068 1.00 95.31 97 ILE A CA 1
ATOM 746 C C . ILE A 1 97 ? -11.585 -1.160 7.779 1.00 95.31 97 ILE A C 1
ATOM 748 O O . ILE A 1 97 ? -12.606 -1.383 7.123 1.00 95.31 97 ILE A O 1
ATOM 752 N N . GLN A 1 98 ? -11.519 -1.357 9.094 1.00 94.69 98 GLN A N 1
ATOM 753 C CA . GLN A 1 98 ? -12.666 -1.809 9.885 1.00 94.69 98 GLN A CA 1
ATOM 754 C C . GLN A 1 98 ? -13.044 -0.797 10.961 1.00 94.69 98 GLN A C 1
ATOM 756 O O . GLN A 1 98 ? -12.198 -0.082 11.495 1.00 94.69 98 GLN A O 1
ATOM 761 N N . ASP A 1 99 ? -14.333 -0.753 11.282 1.00 92.25 99 ASP A N 1
ATOM 762 C CA . ASP A 1 99 ? -14.887 0.061 12.353 1.00 92.25 99 ASP A CA 1
ATOM 763 C C . ASP A 1 99 ? -14.690 -0.574 13.742 1.00 92.25 99 ASP A C 1
ATOM 765 O O . ASP A 1 99 ? -14.267 -1.724 13.879 1.00 92.25 99 ASP A O 1
ATOM 769 N N . ASN A 1 100 ? -15.072 0.155 14.794 1.00 89.31 100 ASN A N 1
ATOM 770 C CA . ASN A 1 100 ? -15.042 -0.313 16.192 1.00 89.31 100 ASN A CA 1
ATOM 771 C C . ASN A 1 100 ? -15.895 -1.561 16.487 1.00 89.31 100 ASN A C 1
ATOM 773 O O . ASN A 1 100 ? -15.838 -2.093 17.592 1.00 89.31 100 ASN A O 1
ATOM 777 N N . LYS A 1 101 ? -16.689 -2.043 15.525 1.00 90.38 101 LYS A N 1
ATOM 778 C CA . LYS A 1 101 ? -17.473 -3.282 15.624 1.00 90.38 101 LYS A CA 1
ATOM 779 C C . LYS A 1 101 ? -16.852 -4.417 14.799 1.00 90.38 101 LYS A C 1
ATOM 781 O O . LYS A 1 101 ? -17.491 -5.453 14.626 1.00 90.38 101 LYS A O 1
ATOM 786 N N . GLY A 1 102 ? -15.645 -4.223 14.261 1.00 91.38 102 GLY A N 1
ATOM 787 C CA . GLY A 1 102 ? -14.952 -5.184 13.405 1.00 91.38 102 GLY A CA 1
ATOM 788 C C . GLY A 1 102 ? -15.577 -5.343 12.016 1.00 91.38 102 GLY A C 1
ATOM 789 O O . GLY A 1 102 ? -15.245 -6.286 11.296 1.00 91.38 102 GLY A O 1
ATOM 790 N N . ARG A 1 103 ? -16.489 -4.452 11.617 1.00 95.00 103 ARG A N 1
ATOM 791 C CA . ARG A 1 103 ? -17.118 -4.476 10.290 1.00 95.00 103 ARG A CA 1
ATOM 792 C C . ARG A 1 103 ? -16.279 -3.647 9.338 1.00 95.00 103 ARG A C 1
ATOM 794 O O . ARG A 1 103 ? -15.714 -2.643 9.757 1.00 95.00 103 ARG A O 1
ATOM 801 N N . ASP A 1 104 ? -16.234 -4.012 8.063 1.00 95.94 104 ASP A N 1
ATOM 802 C CA . ASP A 1 104 ? -15.547 -3.171 7.083 1.00 95.94 104 ASP A CA 1
ATOM 803 C C . ASP A 1 104 ? -16.196 -1.774 7.073 1.00 95.94 104 ASP A C 1
ATOM 805 O O . ASP A 1 104 ? -17.425 -1.642 6.969 1.00 95.94 104 ASP A O 1
ATOM 809 N N . PHE A 1 105 ? -15.370 -0.737 7.215 1.00 93.56 105 PHE A N 1
ATOM 810 C CA . PHE A 1 105 ? -15.801 0.655 7.325 1.00 93.56 105 PHE A CA 1
ATOM 811 C C . PHE A 1 105 ? -16.684 1.034 6.132 1.00 93.56 105 PHE A C 1
ATOM 813 O O . PHE A 1 105 ? -16.433 0.585 5.021 1.00 93.56 105 PHE A O 1
ATOM 820 N N . GLN A 1 106 ? -17.735 1.825 6.322 1.00 94.12 106 GLN A N 1
ATOM 821 C CA . GLN A 1 106 ? -18.629 2.204 5.222 1.00 94.12 106 GLN A CA 1
ATOM 822 C C . GLN A 1 106 ? -18.267 3.603 4.734 1.00 94.12 106 GLN A C 1
ATOM 824 O O . GLN A 1 106 ? -18.507 4.584 5.435 1.00 94.12 106 GLN A O 1
ATOM 829 N N . TRP A 1 107 ? -17.678 3.692 3.541 1.00 91.50 107 TRP A N 1
ATOM 830 C CA . TRP A 1 107 ? -17.256 4.968 2.968 1.00 91.50 107 TRP A CA 1
ATOM 831 C C . TRP A 1 107 ? -18.473 5.781 2.512 1.00 91.50 107 TRP A C 1
ATOM 833 O O . TRP A 1 107 ? -19.279 5.264 1.732 1.00 91.50 107 TRP A O 1
ATOM 843 N N . PRO A 1 108 ? -18.635 7.030 2.976 1.00 90.69 108 PRO A N 1
ATOM 844 C CA . PRO A 1 108 ? -19.762 7.865 2.588 1.00 90.69 108 PRO A CA 1
ATOM 845 C C . PRO A 1 108 ? -19.525 8.574 1.245 1.00 90.69 108 PRO A C 1
ATOM 847 O O . PRO A 1 108 ? -18.392 8.730 0.783 1.00 90.69 108 PRO A O 1
ATOM 850 N N . SER A 1 109 ? -20.610 9.094 0.665 1.00 89.62 109 SER A N 1
ATOM 851 C CA . SER A 1 109 ? -20.586 10.069 -0.437 1.00 89.62 109 SER A CA 1
ATOM 852 C C . SER A 1 109 ? -19.724 9.617 -1.629 1.00 89.62 109 SER A C 1
ATOM 854 O O . SER A 1 109 ? -19.804 8.460 -2.036 1.00 89.62 109 SER A O 1
ATOM 856 N N . GLY A 1 110 ? -18.896 10.498 -2.203 1.00 85.62 110 GLY A N 1
ATOM 857 C CA . GLY A 1 110 ? -18.055 10.171 -3.360 1.00 85.62 110 GLY A CA 1
ATOM 858 C C . GLY A 1 110 ? -16.919 9.176 -3.085 1.00 85.62 110 GLY A C 1
ATOM 859 O O . GLY A 1 110 ? -16.223 8.800 -4.013 1.00 85.62 110 GLY A O 1
ATOM 860 N N . GLN A 1 111 ? -16.737 8.707 -1.842 1.00 90.75 111 GLN A N 1
ATOM 861 C CA . GLN A 1 111 ? -15.835 7.585 -1.543 1.00 90.75 111 GLN A CA 1
ATOM 862 C C . GLN A 1 111 ? -16.556 6.224 -1.552 1.00 90.75 111 GLN A C 1
ATOM 864 O O . GLN A 1 111 ? -15.916 5.187 -1.378 1.00 90.75 111 GLN A O 1
ATOM 869 N N . SER A 1 112 ? -17.881 6.202 -1.743 1.00 93.50 112 SER A N 1
ATOM 870 C CA . SER A 1 112 ? -18.710 4.994 -1.607 1.00 93.50 112 SER A CA 1
ATOM 871 C C . SER A 1 112 ? -18.382 3.878 -2.599 1.00 93.50 112 SER A C 1
ATOM 873 O O . SER A 1 112 ? -18.575 2.714 -2.254 1.00 93.50 112 SER A O 1
ATOM 875 N N . VAL A 1 113 ? -17.777 4.193 -3.749 1.00 92.19 113 VAL A N 1
ATOM 876 C CA . VAL A 1 113 ? -17.262 3.197 -4.707 1.00 92.19 113 VAL A CA 1
ATOM 877 C C . VAL A 1 113 ? -16.286 2.220 -4.041 1.00 92.19 113 VAL A C 1
ATOM 879 O O . VAL A 1 113 ? -16.307 1.025 -4.333 1.00 92.19 113 VAL A O 1
ATOM 882 N N . ARG A 1 114 ? -15.500 2.667 -3.047 1.00 94.38 114 ARG A N 1
ATOM 883 C CA . ARG A 1 114 ? -14.620 1.791 -2.247 1.00 94.38 114 ARG A CA 1
ATOM 884 C C . ARG A 1 114 ? -15.378 0.680 -1.507 1.00 94.38 114 ARG A C 1
ATOM 886 O O . ARG A 1 114 ? -14.750 -0.280 -1.067 1.00 94.38 114 ARG A O 1
ATOM 893 N N . ASN A 1 115 ? -16.690 0.811 -1.294 1.00 95.31 115 ASN A N 1
ATOM 894 C CA . ASN A 1 115 ? -17.532 -0.244 -0.719 1.00 95.31 115 ASN A CA 1
ATOM 895 C C . ASN A 1 115 ? -17.905 -1.303 -1.766 1.00 95.31 115 ASN A C 1
ATOM 897 O O . ASN A 1 115 ? -18.013 -2.480 -1.430 1.00 95.31 115 ASN A O 1
ATOM 901 N N . GLU A 1 116 ? -18.086 -0.885 -3.019 1.00 94.81 116 GLU A N 1
ATOM 902 C CA . GLU A 1 116 ? -18.545 -1.723 -4.131 1.00 94.81 116 GLU A CA 1
ATOM 903 C C . GLU A 1 116 ? -17.422 -2.598 -4.696 1.00 94.81 116 GLU A C 1
ATOM 905 O O . GLU A 1 116 ? -17.646 -3.755 -5.048 1.00 94.81 116 GLU A O 1
ATOM 910 N N . ILE A 1 117 ? -16.195 -2.072 -4.732 1.00 94.81 117 ILE A N 1
ATOM 911 C CA . ILE A 1 117 ? -15.038 -2.747 -5.344 1.00 94.81 117 ILE A CA 1
ATOM 912 C C . ILE A 1 117 ? -14.214 -3.591 -4.357 1.00 94.81 117 ILE A C 1
ATOM 914 O O . ILE A 1 117 ? -13.040 -3.870 -4.600 1.00 94.81 117 ILE A O 1
ATOM 918 N N . ARG A 1 118 ? -14.811 -4.002 -3.233 1.00 97.56 118 ARG A N 1
ATOM 919 C CA . ARG A 1 118 ? -14.127 -4.822 -2.224 1.00 97.56 118 ARG A CA 1
ATOM 920 C C . ARG A 1 118 ? -14.032 -6.274 -2.625 1.00 97.56 118 ARG A C 1
ATOM 922 O O . ARG A 1 118 ? -15.015 -6.871 -3.065 1.00 97.56 118 ARG A O 1
ATOM 929 N N . THR A 1 119 ? -12.894 -6.876 -2.319 1.00 98.44 119 THR A N 1
ATOM 930 C CA . THR A 1 119 ? -12.712 -8.318 -2.414 1.00 98.44 119 THR A CA 1
ATOM 931 C C . THR A 1 119 ? -13.777 -9.066 -1.618 1.00 98.44 119 THR A C 1
ATOM 933 O O . THR A 1 119 ? -14.186 -8.672 -0.522 1.00 98.44 119 THR A O 1
ATOM 936 N N . GLN A 1 120 ? -14.210 -10.191 -2.178 1.00 97.75 120 GLN A N 1
ATOM 937 C CA . GLN A 1 120 ? -15.029 -11.183 -1.495 1.00 97.75 120 GLN A CA 1
ATOM 938 C C . GLN A 1 120 ? -14.144 -12.373 -1.150 1.00 97.75 120 GLN A C 1
ATOM 940 O O . GLN A 1 120 ? -13.275 -12.742 -1.940 1.00 97.75 120 GLN A O 1
ATOM 945 N N . ARG A 1 121 ? -14.369 -12.975 0.022 1.00 97.25 121 ARG A N 1
ATOM 946 C CA . ARG A 1 121 ? -13.646 -14.187 0.413 1.00 97.25 121 ARG A CA 1
ATOM 947 C C . ARG A 1 121 ? -13.942 -15.306 -0.581 1.00 97.25 121 ARG A C 1
ATOM 949 O O . ARG A 1 121 ? -15.102 -15.522 -0.929 1.00 97.25 121 ARG A O 1
ATOM 956 N N . ASP A 1 122 ? -12.918 -16.059 -0.965 1.00 96.81 122 ASP A N 1
ATOM 957 C CA . ASP A 1 122 ? -13.073 -17.228 -1.830 1.00 96.81 122 ASP A CA 1
ATOM 958 C C . ASP A 1 122 ? -12.267 -18.446 -1.348 1.00 96.81 122 ASP A C 1
ATOM 960 O O . ASP A 1 122 ? -11.522 -18.397 -0.366 1.00 96.81 122 ASP A O 1
ATOM 964 N N . SER A 1 123 ? -12.435 -19.574 -2.043 1.00 93.62 123 SER A N 1
ATOM 965 C CA . SER A 1 123 ? -11.733 -20.829 -1.752 1.00 93.62 123 SER A CA 1
ATOM 966 C C . SER A 1 123 ? -10.257 -20.821 -2.162 1.00 93.62 123 SER A C 1
ATOM 968 O O . SER A 1 123 ? -9.541 -21.776 -1.873 1.00 93.62 123 SER A O 1
ATOM 970 N N . GLN A 1 124 ? -9.793 -19.785 -2.864 1.00 94.31 124 GLN A N 1
ATOM 971 C CA . GLN A 1 124 ? -8.405 -19.651 -3.298 1.00 94.31 124 GLN A CA 1
ATOM 972 C C . GLN A 1 124 ? -7.551 -18.911 -2.266 1.00 94.31 124 GLN A C 1
ATOM 974 O O . GLN A 1 124 ? -6.331 -18.850 -2.439 1.00 94.31 124 GLN A O 1
ATOM 979 N N . GLY A 1 125 ? -8.154 -18.417 -1.182 1.00 96.12 125 GLY A N 1
ATOM 980 C CA . GLY A 1 125 ? -7.471 -17.702 -0.107 1.00 96.12 125 GLY A CA 1
ATOM 981 C C . GLY A 1 125 ? -7.500 -16.185 -0.270 1.00 96.12 125 GLY A C 1
ATOM 982 O O . GLY A 1 125 ? -6.690 -15.512 0.356 1.00 96.12 125 GLY A O 1
ATOM 983 N N . VAL A 1 126 ? -8.400 -15.643 -1.099 1.00 98.06 126 VAL A N 1
ATOM 984 C CA . VAL A 1 126 ? -8.694 -14.206 -1.085 1.00 98.06 126 VAL A CA 1
ATOM 985 C C . VAL A 1 126 ? -9.405 -13.861 0.219 1.00 98.06 126 VAL A C 1
ATOM 987 O O . VAL A 1 126 ? -10.372 -14.516 0.618 1.00 98.06 126 VAL A O 1
ATOM 990 N N . GLU A 1 127 ? -8.941 -12.809 0.881 1.00 98.00 127 GLU A N 1
ATOM 991 C CA . GLU A 1 127 ? -9.609 -12.236 2.043 1.00 98.00 127 GLU A CA 1
ATOM 992 C C . GLU A 1 127 ? -10.672 -11.226 1.624 1.00 98.00 127 GLU A C 1
ATOM 994 O O . GLU A 1 127 ? -10.515 -10.519 0.632 1.00 98.00 127 GLU A O 1
ATOM 999 N N . GLN A 1 128 ? -11.760 -11.138 2.387 1.00 97.75 128 GLN A N 1
ATOM 1000 C CA . GLN A 1 128 ? -12.823 -10.164 2.132 1.00 97.75 128 GLN A CA 1
ATOM 1001 C C . GLN A 1 128 ? -12.431 -8.751 2.581 1.00 97.75 128 GLN A C 1
ATOM 1003 O O . GLN A 1 128 ? -11.681 -8.592 3.544 1.00 97.75 128 GLN A O 1
ATOM 1008 N N . GLY A 1 129 ? -13.039 -7.745 1.957 1.00 97.88 129 GLY A N 1
ATOM 1009 C CA . GLY A 1 129 ? -13.061 -6.372 2.462 1.00 97.88 129 GLY A CA 1
ATOM 1010 C C . GLY A 1 129 ? -11.896 -5.485 2.021 1.00 97.88 129 GLY A C 1
ATOM 1011 O O . GLY A 1 129 ? -11.880 -4.307 2.377 1.00 97.88 129 GLY A O 1
ATOM 1012 N N . TYR A 1 130 ? -10.948 -6.013 1.244 1.00 98.50 130 TYR A N 1
ATOM 1013 C CA . TYR A 1 130 ? -9.823 -5.245 0.709 1.00 98.50 130 TYR A CA 1
ATOM 1014 C C . TYR A 1 130 ? -10.215 -4.513 -0.572 1.00 98.50 130 TYR A C 1
ATOM 1016 O O . TYR A 1 130 ? -10.980 -5.029 -1.382 1.00 98.50 130 TYR A O 1
ATOM 1024 N N . PHE A 1 131 ? -9.667 -3.323 -0.783 1.00 97.56 131 PHE A N 1
ATOM 1025 C CA . PHE A 1 131 ? -9.836 -2.528 -2.002 1.00 97.56 131 PHE A CA 1
ATOM 1026 C C . PHE A 1 131 ? -8.517 -1.818 -2.347 1.00 97.56 131 PHE A C 1
ATOM 1028 O O . PHE A 1 131 ? -7.649 -1.688 -1.485 1.00 97.56 131 PHE A O 1
ATOM 1035 N N . ILE A 1 132 ? -8.351 -1.363 -3.595 1.00 96.81 132 ILE A N 1
ATOM 1036 C CA . ILE A 1 132 ? -7.209 -0.517 -3.988 1.00 96.81 132 ILE A CA 1
ATOM 1037 C C . ILE A 1 132 ? -7.375 0.864 -3.366 1.00 96.81 132 ILE A C 1
ATOM 1039 O O . ILE A 1 132 ? -8.408 1.504 -3.558 1.00 96.81 132 ILE A O 1
ATOM 1043 N N . ASP A 1 133 ? -6.374 1.336 -2.637 1.00 94.88 133 ASP A N 1
ATOM 1044 C CA . ASP A 1 133 ? -6.429 2.620 -1.952 1.00 94.88 133 ASP A CA 1
ATOM 1045 C C . ASP A 1 133 ? -6.162 3.784 -2.920 1.00 94.88 133 ASP A C 1
ATOM 1047 O O . ASP A 1 133 ? -5.038 4.017 -3.362 1.00 94.88 133 ASP A O 1
ATOM 1051 N N . HIS A 1 134 ? -7.233 4.490 -3.282 1.00 92.56 134 HIS A N 1
ATOM 1052 C CA . HIS A 1 134 ? -7.257 5.552 -4.290 1.00 92.56 134 HIS A CA 1
ATOM 1053 C C . HIS A 1 134 ? -8.299 6.609 -3.916 1.00 92.56 134 HIS A C 1
ATOM 1055 O O . HIS A 1 134 ? -9.266 6.308 -3.217 1.00 92.56 134 HIS A O 1
ATOM 1061 N N . ASP A 1 135 ? -8.153 7.844 -4.384 1.00 89.50 135 ASP A N 1
ATOM 1062 C CA . ASP A 1 135 ? -9.167 8.875 -4.164 1.00 89.50 135 ASP A CA 1
ATOM 1063 C C . ASP A 1 135 ? -10.363 8.680 -5.110 1.00 89.50 135 ASP A C 1
ATOM 1065 O O . ASP A 1 135 ? -10.356 9.152 -6.245 1.00 89.50 135 ASP A O 1
ATOM 1069 N N . ALA A 1 136 ? -11.398 7.975 -4.646 1.00 89.31 136 ALA A N 1
ATOM 1070 C CA . ALA A 1 136 ? -12.555 7.644 -5.477 1.00 89.31 136 ALA A CA 1
ATOM 1071 C C . ALA A 1 136 ? -13.351 8.886 -5.913 1.00 89.31 136 ALA A C 1
ATOM 1073 O O . ALA A 1 136 ? -13.936 8.876 -6.989 1.00 89.31 136 ALA A O 1
ATOM 1074 N N . VAL A 1 137 ? -13.318 9.982 -5.141 1.00 85.94 137 VAL A N 1
ATOM 1075 C CA . VAL A 1 137 ? -13.982 11.247 -5.521 1.00 85.94 137 VAL A CA 1
ATOM 1076 C C . VAL A 1 137 ? -13.370 11.834 -6.792 1.00 85.94 137 VAL A C 1
ATOM 1078 O O . VAL A 1 137 ? -14.074 12.466 -7.574 1.00 85.94 137 VAL A O 1
ATOM 1081 N N . ASN A 1 138 ? -12.067 11.632 -6.991 1.00 83.06 138 ASN A N 1
ATOM 1082 C CA . ASN A 1 138 ? -11.326 12.148 -8.140 1.00 83.06 138 ASN A CA 1
ATOM 1083 C C . ASN A 1 138 ? -11.250 11.147 -9.305 1.00 83.06 138 ASN A C 1
ATOM 1085 O O . ASN A 1 138 ? -10.688 11.460 -10.357 1.00 83.06 138 ASN A O 1
ATOM 1089 N N . CYS A 1 139 ? -11.852 9.968 -9.151 1.00 84.00 139 CYS A N 1
ATOM 1090 C CA . CYS A 1 139 ? -12.006 8.994 -10.217 1.00 84.00 139 CYS A CA 1
ATOM 1091 C C . CYS A 1 139 ? -13.407 9.099 -10.831 1.00 84.00 139 CYS A C 1
ATOM 1093 O O . CYS A 1 139 ? -14.356 8.480 -10.371 1.00 84.00 139 CYS A O 1
ATOM 1095 N N . ASP A 1 140 ? -13.529 9.908 -11.887 1.00 66.25 140 ASP A N 1
ATOM 1096 C CA . ASP A 1 140 ? -14.779 10.085 -12.637 1.00 66.25 140 ASP A CA 1
ATOM 1097 C C . ASP A 1 140 ? -15.094 8.866 -13.530 1.00 66.25 140 ASP A C 1
ATOM 1099 O O . ASP A 1 140 ? -14.296 8.501 -14.401 1.00 66.25 140 ASP A O 1
ATOM 1103 N N . ASP A 1 141 ? -16.325 8.352 -13.445 1.00 57.88 141 ASP A N 1
ATOM 1104 C CA . ASP A 1 141 ? -16.876 7.219 -14.220 1.00 57.88 141 ASP A CA 1
ATOM 1105 C C . ASP A 1 141 ? -17.024 7.447 -15.746 1.00 57.88 141 ASP A C 1
ATOM 1107 O O . ASP A 1 141 ? -17.762 6.736 -16.438 1.00 57.88 141 ASP A O 1
ATOM 1111 N N . GLY A 1 142 ? -16.335 8.425 -16.340 1.00 54.28 142 GLY A N 1
ATOM 1112 C CA . GLY A 1 142 ? -16.570 8.741 -17.753 1.00 54.28 142 GLY A CA 1
ATOM 1113 C C . GLY A 1 142 ? -15.582 9.630 -18.494 1.00 54.28 142 GLY A C 1
ATOM 1114 O O . GLY A 1 142 ? -15.886 9.991 -19.631 1.00 54.28 142 GLY A O 1
ATOM 1115 N N . ARG A 1 143 ? -14.434 10.018 -17.917 1.00 48.66 143 ARG A N 1
ATOM 1116 C CA . ARG A 1 143 ? -13.509 10.959 -18.594 1.00 48.66 143 ARG A CA 1
ATOM 1117 C C . ARG A 1 143 ? -12.041 10.532 -18.640 1.00 48.66 143 ARG A C 1
ATOM 1119 O O . ARG A 1 143 ? -11.337 10.951 -19.555 1.00 48.66 143 ARG A O 1
ATOM 1126 N N . SER A 1 144 ? -11.592 9.651 -17.749 1.00 55.72 144 SER A N 1
ATOM 1127 C CA . SER A 1 144 ? -10.224 9.118 -17.750 1.00 55.72 144 SER A CA 1
ATOM 1128 C C . SER A 1 144 ? -10.158 7.848 -16.909 1.00 55.72 144 SER A C 1
ATOM 1130 O O . SER A 1 144 ? -10.751 7.797 -15.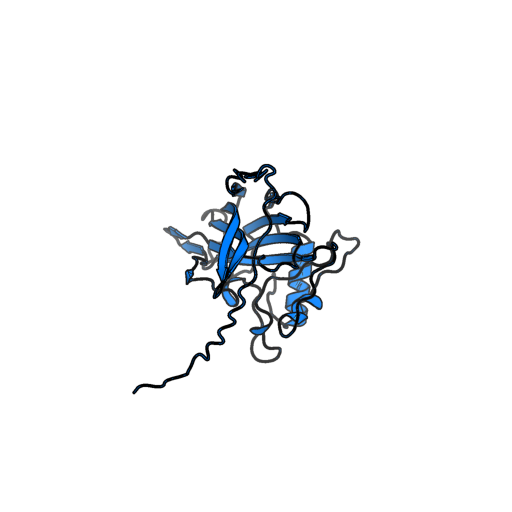839 1.00 55.72 144 SER A O 1
ATOM 1132 N N . SER A 1 145 ? -9.438 6.825 -17.370 1.00 73.69 145 SER A N 1
ATOM 1133 C CA . SER A 1 145 ? -9.208 5.605 -16.591 1.00 73.69 145 SER A CA 1
ATOM 1134 C C . SER A 1 145 ? -8.559 5.945 -15.246 1.00 73.69 145 SER A C 1
ATOM 1136 O O . SER A 1 145 ? -7.448 6.480 -15.231 1.00 73.69 145 SER A O 1
ATOM 1138 N N . CYS A 1 146 ? -9.227 5.627 -14.135 1.00 87.00 146 CYS A N 1
ATOM 1139 C CA . CYS A 1 146 ? -8.657 5.754 -12.793 1.00 87.00 146 CYS A CA 1
ATOM 1140 C C . CYS A 1 146 ? -7.407 4.863 -12.696 1.00 87.00 146 CYS A C 1
ATOM 1142 O O . CYS A 1 146 ? -7.455 3.664 -12.979 1.00 87.00 146 CYS A O 1
ATOM 1144 N N . SER A 1 147 ? -6.269 5.460 -12.351 1.00 90.38 147 SER A N 1
ATOM 1145 C CA . SER A 1 147 ? -5.005 4.739 -12.174 1.00 90.38 147 SER A CA 1
ATOM 1146 C C . SER A 1 147 ? -4.945 4.030 -10.814 1.00 90.38 147 SER A C 1
ATOM 1148 O O . SER A 1 147 ? -5.369 4.631 -9.828 1.00 90.38 147 SER A O 1
ATOM 1150 N N . PRO A 1 148 ? -4.404 2.799 -10.713 1.00 93.81 148 PRO A N 1
ATOM 1151 C CA . PRO A 1 148 ? -4.229 2.122 -9.426 1.00 93.81 148 PRO A CA 1
ATOM 1152 C C . PRO A 1 148 ? -3.007 2.628 -8.640 1.00 93.81 148 PRO A C 1
ATOM 1154 O O . PRO A 1 148 ? -2.816 2.248 -7.485 1.00 93.81 148 PRO A O 1
ATOM 1157 N N . PHE A 1 149 ? -2.145 3.449 -9.250 1.00 94.06 149 PHE A N 1
ATOM 1158 C CA . PHE A 1 149 ? -0.958 3.968 -8.580 1.00 94.06 149 PHE A CA 1
ATOM 1159 C C . PHE A 1 149 ? -1.344 5.021 -7.544 1.00 94.06 149 PHE A C 1
ATOM 1161 O O . PHE A 1 149 ? -1.939 6.045 -7.875 1.00 94.06 149 PHE A O 1
ATOM 1168 N N . PHE A 1 150 ? -0.929 4.798 -6.298 1.00 91.81 150 PHE A N 1
ATOM 1169 C CA . PHE A 1 150 ? -1.322 5.607 -5.145 1.00 91.81 150 PHE A CA 1
ATOM 1170 C C . PHE A 1 150 ? -1.102 7.109 -5.379 1.00 91.81 150 PHE A C 1
ATOM 1172 O O . PHE A 1 150 ? -1.996 7.919 -5.157 1.00 91.81 150 PHE A O 1
ATOM 1179 N N . ARG A 1 151 ? 0.073 7.486 -5.900 1.00 90.00 151 ARG A N 1
ATOM 1180 C CA . ARG A 1 151 ? 0.459 8.892 -6.103 1.00 90.00 151 ARG A CA 1
ATOM 1181 C C . ARG A 1 151 ? -0.317 9.621 -7.195 1.00 90.00 151 ARG A C 1
ATOM 1183 O O . ARG A 1 151 ? -0.273 10.847 -7.218 1.00 90.00 151 ARG A O 1
ATOM 1190 N N . ASP A 1 152 ? -1.002 8.908 -8.080 1.00 88.25 152 ASP A N 1
ATOM 1191 C CA . ASP A 1 152 ? -1.778 9.559 -9.137 1.00 88.25 152 ASP A CA 1
ATOM 1192 C C . ASP A 1 152 ? -3.013 10.264 -8.550 1.00 88.25 152 ASP A C 1
ATOM 1194 O O . ASP A 1 152 ? -3.474 11.254 -9.110 1.00 88.25 152 ASP A O 1
ATOM 1198 N N . HIS A 1 153 ? -3.484 9.801 -7.386 1.00 80.75 153 HIS A N 1
ATOM 1199 C CA . HIS A 1 153 ? -4.670 10.326 -6.698 1.00 80.75 153 HIS A CA 1
ATOM 1200 C C . HIS A 1 153 ? -4.368 10.871 -5.300 1.00 80.75 153 HIS A C 1
ATOM 1202 O O . HIS A 1 153 ? -5.036 11.785 -4.832 1.00 80.75 153 HIS A O 1
ATOM 1208 N N . TRP A 1 154 ? -3.310 10.367 -4.662 1.00 79.44 154 TRP A N 1
ATOM 1209 C CA . TRP A 1 154 ? -2.769 10.842 -3.389 1.00 79.44 154 TRP A CA 1
ATOM 1210 C C . TRP A 1 154 ? -1.322 11.304 -3.583 1.00 79.44 154 TRP A C 1
ATOM 1212 O O . TRP A 1 154 ? -0.387 10.667 -3.080 1.00 79.44 154 TRP A O 1
ATOM 1222 N N . PRO A 1 155 ? -1.080 12.387 -4.352 1.00 63.56 155 PRO A N 1
ATOM 1223 C CA . PRO A 1 155 ? 0.273 12.784 -4.729 1.00 63.56 155 PRO A CA 1
ATOM 1224 C C . PRO A 1 155 ? 1.163 12.998 -3.512 1.00 63.56 155 PRO A C 1
ATOM 1226 O O . PRO A 1 155 ? 2.348 12.652 -3.582 1.00 63.56 155 PRO A O 1
ATOM 1229 N N . ASN A 1 156 ? 0.584 13.521 -2.415 1.00 72.88 156 ASN A N 1
ATOM 1230 C CA . ASN A 1 156 ? 1.213 13.674 -1.102 1.00 72.88 156 ASN A CA 1
ATOM 1231 C C . ASN A 1 156 ? 2.649 14.226 -1.216 1.00 72.88 156 ASN A C 1
ATOM 1233 O O . ASN A 1 156 ? 3.541 13.865 -0.446 1.00 72.88 156 ASN A O 1
ATOM 1237 N N . SER A 1 157 ? 2.892 15.083 -2.217 1.00 66.75 157 SER A N 1
ATOM 1238 C CA . SER A 1 157 ? 4.228 15.576 -2.566 1.00 66.75 157 SER A CA 1
ATOM 1239 C C . SER A 1 157 ? 4.798 16.418 -1.442 1.00 66.75 157 SER A C 1
ATOM 1241 O O . SER A 1 157 ? 5.971 16.294 -1.103 1.00 66.75 157 SER A O 1
ATOM 1243 N N . ASP A 1 158 ? 3.930 17.207 -0.818 1.00 71.12 158 ASP A N 1
ATOM 1244 C CA . ASP A 1 158 ? 4.283 18.148 0.239 1.00 71.12 158 ASP A CA 1
ATOM 1245 C C . ASP A 1 158 ? 4.663 17.423 1.534 1.00 71.12 158 ASP A C 1
ATOM 1247 O O . ASP A 1 158 ? 5.391 17.966 2.362 1.00 71.12 158 ASP A O 1
ATOM 1251 N N . VAL A 1 159 ? 4.228 16.166 1.681 1.00 73.94 159 VAL A N 1
ATOM 1252 C CA . VAL A 1 159 ? 4.613 15.295 2.795 1.00 73.94 159 VAL A CA 1
ATOM 1253 C C . VAL A 1 159 ? 5.704 14.292 2.414 1.00 73.94 159 VAL A C 1
ATOM 1255 O O . VAL A 1 159 ? 6.212 13.617 3.295 1.00 73.94 159 VAL A O 1
ATOM 1258 N N . GLY A 1 160 ? 6.146 14.233 1.152 1.00 84.44 160 GLY A N 1
ATOM 1259 C CA . GLY A 1 160 ? 7.336 13.477 0.739 1.00 84.44 160 GLY A CA 1
ATOM 1260 C C . GLY A 1 160 ? 7.089 12.165 -0.014 1.00 84.44 160 GLY A C 1
ATOM 1261 O O . GLY A 1 160 ? 8.047 11.416 -0.233 1.00 84.44 160 GLY A O 1
ATOM 1262 N N . SER A 1 161 ? 5.856 11.884 -0.450 1.00 89.75 161 SER A N 1
ATOM 1263 C CA . SER A 1 161 ? 5.591 10.784 -1.388 1.00 89.75 161 SER A CA 1
ATOM 1264 C C . SER A 1 161 ? 6.214 11.082 -2.758 1.00 89.75 161 SER A C 1
ATOM 1266 O O . SER A 1 161 ? 6.006 12.148 -3.341 1.00 89.75 161 SER A O 1
ATOM 1268 N N . GLN A 1 162 ? 6.971 10.131 -3.306 1.00 93.25 162 GLN A N 1
ATOM 1269 C CA . GLN A 1 162 ? 7.641 10.264 -4.602 1.00 93.25 162 GLN A CA 1
ATOM 1270 C C . GLN A 1 162 ? 7.809 8.920 -5.313 1.00 93.25 162 GLN A C 1
ATOM 1272 O O . GLN A 1 162 ? 8.028 7.893 -4.675 1.00 93.25 162 GLN A O 1
ATOM 1277 N N . ASP A 1 163 ? 7.807 8.942 -6.642 1.00 93.88 163 ASP A N 1
ATOM 1278 C CA . ASP A 1 163 ? 8.218 7.784 -7.431 1.00 93.88 163 ASP A CA 1
ATOM 1279 C C . ASP A 1 163 ? 9.735 7.604 -7.357 1.00 93.88 163 ASP A C 1
ATOM 1281 O O . ASP A 1 163 ? 10.518 8.561 -7.221 1.00 93.88 163 ASP A O 1
ATOM 1285 N N . GLY A 1 164 ? 10.130 6.342 -7.445 1.00 94.44 164 GLY A N 1
ATOM 1286 C CA . GLY A 1 164 ? 11.503 5.918 -7.620 1.00 94.44 164 GLY A CA 1
ATOM 1287 C C . GLY A 1 164 ? 11.871 5.853 -9.094 1.00 94.44 164 GLY A C 1
ATOM 1288 O O . GLY A 1 164 ? 11.025 5.917 -9.981 1.00 94.44 164 GLY A O 1
ATOM 1289 N N . SER A 1 165 ? 13.161 5.702 -9.355 1.00 92.31 165 SER A N 1
ATOM 1290 C CA . SER A 1 165 ? 13.678 5.549 -10.711 1.00 92.31 165 SER A CA 1
ATOM 1291 C C . SER A 1 165 ? 14.972 4.753 -10.691 1.00 92.31 165 SER A C 1
ATOM 1293 O O . SER A 1 165 ? 15.772 4.867 -9.751 1.00 92.31 165 SER A O 1
ATOM 1295 N N . VAL A 1 166 ? 15.213 4.000 -11.758 1.00 86.69 166 VAL A N 1
ATOM 1296 C CA . VAL A 1 166 ? 16.457 3.259 -11.967 1.00 86.69 166 VAL A CA 1
ATOM 1297 C C . VAL A 1 166 ? 17.127 3.830 -13.207 1.00 86.69 166 VAL A C 1
ATOM 1299 O O . VAL A 1 166 ? 16.677 3.614 -14.322 1.00 86.69 166 VAL A O 1
ATOM 1302 N N . GLY A 1 167 ? 18.187 4.613 -13.009 1.00 77.50 167 GLY A N 1
ATOM 1303 C CA . GLY A 1 167 ? 19.042 5.088 -14.095 1.00 77.50 167 GLY A CA 1
ATOM 1304 C C . GLY A 1 167 ? 20.421 4.438 -14.034 1.00 77.50 167 GLY A C 1
ATOM 1305 O O . GLY A 1 167 ? 20.836 3.957 -12.980 1.00 77.50 167 GLY A O 1
ATOM 1306 N N . GLU A 1 168 ? 21.178 4.512 -15.133 1.00 68.44 168 GLU A N 1
ATOM 1307 C CA . GLU A 1 168 ? 22.506 3.884 -15.283 1.00 68.44 168 GLU A CA 1
ATOM 1308 C C . GLU A 1 168 ? 23.501 4.208 -14.153 1.00 68.44 168 GLU A C 1
ATOM 1310 O O . GLU A 1 168 ? 24.424 3.441 -13.892 1.00 68.44 168 GLU A O 1
ATOM 1315 N N . ARG A 1 169 ? 23.343 5.357 -13.479 1.00 69.06 169 ARG A N 1
ATOM 1316 C CA . ARG A 1 169 ? 24.283 5.839 -12.450 1.00 69.06 169 ARG A CA 1
ATOM 1317 C C . ARG A 1 169 ? 23.651 6.152 -11.097 1.00 69.06 169 ARG A C 1
ATOM 1319 O O . ARG A 1 169 ? 24.382 6.423 -10.147 1.00 69.06 169 ARG A O 1
ATOM 1326 N N . LYS A 1 170 ? 22.318 6.181 -10.993 1.00 85.19 170 LYS A N 1
ATOM 1327 C CA . LYS A 1 170 ? 21.611 6.577 -9.765 1.00 85.19 170 LYS A CA 1
ATOM 1328 C C . LYS A 1 170 ? 20.297 5.817 -9.633 1.00 85.19 170 LYS A C 1
ATOM 1330 O O . LYS A 1 170 ? 19.474 5.830 -10.543 1.00 85.19 170 LYS A O 1
ATOM 1335 N N . VAL A 1 171 ? 20.094 5.227 -8.457 1.00 90.69 171 VAL A N 1
ATOM 1336 C CA . VAL A 1 171 ? 18.801 4.685 -8.033 1.00 90.69 171 VAL A CA 1
ATOM 1337 C C . VAL A 1 171 ? 18.160 5.677 -7.075 1.00 90.69 171 VAL A C 1
ATOM 1339 O O . VAL A 1 171 ? 18.735 5.990 -6.028 1.00 90.69 171 VAL A O 1
ATOM 1342 N N . LYS A 1 172 ? 16.969 6.157 -7.429 1.00 95.06 172 LYS A N 1
ATOM 1343 C CA . LYS A 1 172 ? 16.118 6.958 -6.550 1.00 95.06 172 LYS A CA 1
ATOM 1344 C C . LYS A 1 172 ? 15.082 6.034 -5.917 1.00 95.06 172 LYS A C 1
ATOM 1346 O O . LYS A 1 172 ? 14.414 5.291 -6.629 1.00 95.06 172 LYS A O 1
ATOM 1351 N N . ALA A 1 173 ? 14.961 6.073 -4.593 1.00 96.38 173 ALA A N 1
ATOM 1352 C CA . ALA A 1 173 ? 13.961 5.278 -3.891 1.00 96.38 173 ALA A CA 1
ATOM 1353 C C . ALA A 1 173 ? 12.551 5.838 -4.123 1.00 96.38 173 ALA A C 1
ATOM 1355 O O . ALA A 1 173 ? 12.350 7.054 -4.033 1.00 96.38 173 ALA A O 1
ATOM 1356 N N . ALA A 1 174 ? 11.597 4.940 -4.368 1.00 96.94 174 ALA A N 1
ATOM 1357 C CA . ALA A 1 174 ? 10.179 5.255 -4.280 1.00 96.94 174 ALA A CA 1
ATOM 1358 C C . ALA A 1 174 ? 9.806 5.421 -2.805 1.00 96.94 174 ALA A C 1
ATOM 1360 O O . ALA A 1 174 ? 10.321 4.691 -1.954 1.00 96.94 174 ALA A O 1
ATOM 1361 N N . VAL A 1 175 ? 8.930 6.373 -2.496 1.00 97.25 175 VAL A N 1
ATOM 1362 C CA . VAL A 1 175 ? 8.412 6.622 -1.146 1.00 97.25 175 VAL A CA 1
ATOM 1363 C C . VAL A 1 175 ? 6.904 6.839 -1.223 1.00 97.25 175 VAL A C 1
ATOM 1365 O O . VAL A 1 175 ? 6.437 7.671 -1.996 1.00 97.25 175 VAL A O 1
ATOM 1368 N N . LEU A 1 176 ? 6.162 6.110 -0.401 1.00 96.00 176 LEU A N 1
ATOM 1369 C CA . LEU A 1 176 ? 4.752 6.325 -0.110 1.00 96.00 176 LEU A CA 1
ATOM 1370 C C . LEU A 1 176 ? 4.636 6.717 1.359 1.00 96.00 176 LEU A C 1
ATOM 1372 O O . LEU A 1 176 ? 5.179 6.043 2.234 1.00 96.00 176 LEU A O 1
ATOM 1376 N N . MET A 1 177 ? 3.949 7.823 1.610 1.00 94.50 177 MET A N 1
ATOM 1377 C CA . MET A 1 177 ? 3.518 8.251 2.932 1.00 94.50 177 MET A CA 1
ATOM 1378 C C . MET A 1 177 ? 2.001 8.321 2.955 1.00 94.50 177 MET A C 1
ATOM 1380 O O . MET A 1 177 ? 1.389 8.951 2.084 1.00 94.50 177 MET A O 1
ATOM 1384 N N . ASP A 1 178 ? 1.431 7.664 3.955 1.00 91.75 178 ASP A N 1
ATOM 1385 C CA . ASP A 1 178 ? -0.000 7.468 4.081 1.00 91.75 178 ASP A CA 1
ATOM 1386 C C . ASP A 1 178 ? -0.457 7.606 5.537 1.00 91.75 178 ASP A C 1
ATOM 1388 O O . ASP A 1 178 ? 0.282 7.333 6.490 1.00 91.75 178 ASP A O 1
ATOM 1392 N N . PHE A 1 179 ? -1.692 8.070 5.677 1.00 89.44 179 PHE A N 1
ATOM 1393 C CA . PHE A 1 179 ? -2.385 8.317 6.929 1.00 89.44 179 PHE A CA 1
ATOM 1394 C C . PHE A 1 179 ? -3.751 7.626 6.852 1.00 89.44 179 PHE A C 1
ATOM 1396 O O . PHE A 1 179 ? -4.774 8.301 6.736 1.00 89.44 179 PHE A O 1
ATOM 1403 N N . PRO A 1 180 ? -3.806 6.281 6.908 1.00 80.12 180 PRO A N 1
ATOM 1404 C CA . PRO A 1 180 ? -5.052 5.529 6.724 1.00 80.12 180 PRO A CA 1
ATOM 1405 C C . PRO A 1 180 ? -6.062 5.712 7.875 1.00 80.12 180 PRO A C 1
ATOM 1407 O O . PRO A 1 180 ? -7.082 5.029 7.932 1.00 80.12 180 PRO A O 1
ATOM 1410 N N . TYR A 1 181 ? -5.769 6.609 8.820 1.00 70.75 181 TYR A N 1
ATOM 1411 C CA . TYR A 1 181 ? -6.462 6.807 10.084 1.00 70.75 181 TYR A CA 1
ATOM 1412 C C . TYR A 1 181 ? -6.650 8.288 10.396 1.00 70.75 181 TYR A C 1
ATOM 1414 O O . TYR A 1 181 ? -5.852 9.127 9.993 1.00 70.75 181 TYR A O 1
ATOM 1422 N N . GLY A 1 182 ? -7.668 8.565 11.211 1.00 57.75 182 GLY A N 1
ATOM 1423 C CA . GLY A 1 182 ? -7.921 9.884 11.794 1.00 57.75 182 GLY A CA 1
ATOM 1424 C C . GLY A 1 182 ? -9.382 10.183 12.092 1.00 57.75 182 GLY A C 1
ATOM 1425 O O . GLY A 1 182 ? -9.757 11.342 12.194 1.00 57.75 182 GLY A O 1
ATOM 1426 N N . TRP A 1 183 ? -10.229 9.161 12.217 1.00 60.69 183 TRP A N 1
ATOM 1427 C CA . TRP A 1 183 ? -11.643 9.339 12.533 1.00 60.69 183 TRP A CA 1
ATOM 1428 C C . TRP A 1 183 ? -12.003 8.381 13.664 1.00 60.69 183 TRP A C 1
ATOM 1430 O O . TRP A 1 183 ? -11.658 7.203 13.587 1.00 60.69 183 TRP A O 1
ATOM 1440 N N . GLU A 1 184 ? -12.733 8.857 14.676 1.00 65.25 184 GLU A N 1
ATOM 1441 C CA . GLU A 1 184 ? -13.168 8.108 15.878 1.00 65.25 184 GLU A CA 1
ATOM 1442 C C . GLU A 1 184 ? -13.936 6.797 15.576 1.00 65.25 184 GLU A C 1
ATOM 1444 O O . GLU A 1 184 ? -14.292 6.032 16.471 1.00 65.25 184 GLU A O 1
ATOM 1449 N N . LEU A 1 185 ? -14.213 6.531 14.299 1.00 72.25 185 LEU A N 1
ATOM 1450 C CA . LEU A 1 185 ? -14.987 5.409 13.791 1.00 72.25 185 LEU A CA 1
ATOM 1451 C C . LEU A 1 185 ? -14.135 4.233 13.284 1.00 72.25 185 LEU A C 1
ATOM 1453 O O . LEU A 1 185 ? -14.712 3.166 13.074 1.00 72.25 185 LEU A O 1
ATOM 1457 N N . ILE A 1 186 ? -12.820 4.392 13.076 1.00 82.56 186 ILE A N 1
ATOM 1458 C CA . ILE A 1 186 ? -11.933 3.335 12.550 1.00 82.56 186 ILE A CA 1
ATOM 1459 C C . ILE A 1 186 ? -11.169 2.651 13.685 1.00 82.56 186 ILE A C 1
ATOM 1461 O O . ILE A 1 186 ? -10.498 3.316 14.468 1.00 82.56 186 ILE A O 1
ATOM 1465 N N . ALA A 1 187 ? -11.198 1.316 13.701 1.00 88.75 187 ALA A N 1
ATOM 1466 C CA . ALA A 1 187 ? -10.506 0.488 14.685 1.00 88.75 187 ALA A CA 1
ATOM 1467 C C . ALA A 1 187 ? -9.308 -0.277 14.133 1.00 88.75 187 ALA A C 1
ATOM 1469 O O . ALA A 1 187 ? -8.341 -0.470 14.860 1.00 88.75 187 ALA A O 1
ATOM 1470 N N . SER A 1 188 ? -9.322 -0.717 12.874 1.00 93.44 188 SER A N 1
ATOM 1471 C CA . SER A 1 188 ? -8.188 -1.431 12.266 1.00 93.44 188 SER A CA 1
ATOM 1472 C C . SER A 1 188 ? -7.914 -0.941 10.847 1.00 93.44 188 SER A C 1
ATOM 1474 O O . SER A 1 188 ? -8.846 -0.631 10.099 1.00 93.44 188 SER A O 1
ATOM 1476 N N . ALA A 1 189 ? -6.636 -0.916 10.472 1.00 95.12 189 ALA A N 1
ATOM 1477 C CA . ALA A 1 189 ? -6.212 -0.870 9.081 1.00 95.12 189 ALA A CA 1
ATOM 1478 C C . ALA A 1 189 ? -5.198 -1.981 8.833 1.00 95.12 189 ALA A C 1
ATOM 1480 O O . ALA A 1 189 ? -4.223 -2.109 9.575 1.00 95.12 189 ALA A O 1
ATOM 1481 N N . ALA A 1 190 ? -5.429 -2.756 7.781 1.00 97.19 190 ALA A N 1
ATOM 1482 C CA . ALA A 1 190 ? -4.486 -3.723 7.248 1.00 97.19 190 ALA A CA 1
ATOM 1483 C C . ALA A 1 190 ? -4.194 -3.351 5.796 1.00 97.19 190 ALA A C 1
ATOM 1485 O O . ALA A 1 190 ? -5.118 -3.251 4.984 1.00 97.19 190 ALA A O 1
ATOM 1486 N N . LEU A 1 191 ? -2.923 -3.123 5.483 1.00 97.94 191 LEU A N 1
ATOM 1487 C CA . LEU A 1 191 ? -2.481 -2.635 4.186 1.00 97.94 191 LEU A CA 1
ATOM 1488 C C . LEU A 1 191 ? -1.446 -3.577 3.580 1.00 97.94 191 LEU A C 1
ATOM 1490 O O . LEU A 1 191 ? -0.652 -4.189 4.294 1.00 97.94 191 LEU A O 1
ATOM 1494 N N . GLU A 1 192 ? -1.438 -3.652 2.255 1.00 98.62 192 GLU A N 1
ATOM 1495 C CA . GLU A 1 192 ? -0.365 -4.263 1.471 1.00 98.62 192 GLU A CA 1
ATOM 1496 C C . GLU A 1 192 ? 0.058 -3.279 0.384 1.00 98.62 192 GLU A C 1
ATOM 1498 O O . GLU A 1 192 ? -0.759 -2.863 -0.442 1.00 98.62 192 GLU A O 1
ATOM 1503 N N . THR A 1 193 ? 1.336 -2.907 0.390 1.00 98.62 193 THR A N 1
ATOM 1504 C CA . THR A 1 193 ? 1.921 -1.929 -0.528 1.00 98.62 193 THR A CA 1
ATOM 1505 C C . THR A 1 193 ? 2.960 -2.621 -1.402 1.00 98.62 193 THR A C 1
ATOM 1507 O O . THR A 1 193 ? 3.967 -3.121 -0.899 1.00 98.62 193 THR A O 1
ATOM 1510 N N . CYS A 1 194 ? 2.747 -2.619 -2.716 1.00 98.75 194 CYS A N 1
ATOM 1511 C CA . CYS A 1 194 ? 3.642 -3.239 -3.690 1.00 98.75 194 CYS A CA 1
ATOM 1512 C C . CYS A 1 194 ? 4.408 -2.183 -4.485 1.00 98.75 194 CYS A C 1
ATOM 1514 O O . CYS A 1 194 ? 3.808 -1.245 -5.013 1.00 98.75 194 CYS A O 1
ATOM 1516 N N . ALA A 1 195 ? 5.730 -2.346 -4.592 1.00 98.31 195 ALA A N 1
ATOM 1517 C CA . ALA A 1 195 ? 6.557 -1.567 -5.510 1.00 98.31 195 ALA A CA 1
ATOM 1518 C C . ALA A 1 195 ? 6.398 -2.145 -6.916 1.00 98.31 195 ALA A C 1
ATOM 1520 O O . ALA A 1 195 ? 6.636 -3.335 -7.128 1.00 98.31 195 ALA A O 1
ATOM 1521 N N . VAL A 1 196 ? 6.006 -1.309 -7.869 1.00 97.31 196 VAL A N 1
ATOM 1522 C CA . VAL A 1 196 ? 5.624 -1.732 -9.214 1.00 97.31 196 VAL A CA 1
ATOM 1523 C C . VAL A 1 196 ? 6.332 -0.865 -10.243 1.00 97.31 196 VAL A C 1
ATOM 1525 O O . VAL A 1 196 ? 6.382 0.362 -10.116 1.00 97.31 196 VAL A O 1
ATOM 1528 N N . CYS A 1 197 ? 6.870 -1.500 -11.277 1.00 95.38 197 CYS A N 1
ATOM 1529 C CA . CYS A 1 197 ? 7.350 -0.787 -12.444 1.00 95.38 197 CYS A CA 1
ATOM 1530 C C . CYS A 1 197 ? 6.174 -0.204 -13.230 1.00 95.38 197 CYS A C 1
ATOM 1532 O O . CYS A 1 197 ? 5.337 -0.957 -13.723 1.00 95.38 197 CYS A O 1
ATOM 1534 N N . ARG A 1 198 ? 6.116 1.120 -13.397 1.00 91.56 198 ARG A N 1
ATOM 1535 C CA . ARG A 1 198 ? 5.008 1.757 -14.126 1.00 91.56 198 ARG A CA 1
ATOM 1536 C C . ARG A 1 198 ? 4.955 1.382 -15.604 1.00 91.56 198 ARG A C 1
ATOM 1538 O O . ARG A 1 198 ? 3.878 1.376 -16.185 1.00 91.56 198 ARG A O 1
ATOM 1545 N N . ASP A 1 199 ? 6.111 1.106 -16.200 1.00 89.50 199 ASP A N 1
ATOM 1546 C CA . ASP A 1 199 ? 6.230 0.897 -17.645 1.00 89.50 199 ASP A CA 1
ATOM 1547 C C . ASP A 1 199 ? 5.832 -0.525 -18.067 1.00 89.50 199 ASP A C 1
ATOM 1549 O O . ASP A 1 199 ? 5.374 -0.734 -19.188 1.00 89.50 199 ASP A O 1
ATOM 1553 N N . SER A 1 200 ? 6.007 -1.503 -17.173 1.00 91.12 200 SER A N 1
ATOM 1554 C CA . SER A 1 200 ? 5.798 -2.930 -17.456 1.00 91.12 200 SER A CA 1
ATOM 1555 C C . SER A 1 200 ? 4.797 -3.622 -16.539 1.00 91.12 200 SER A C 1
ATOM 1557 O O . SER A 1 200 ? 4.505 -4.798 -16.744 1.00 91.12 200 SER A O 1
ATOM 1559 N N . ASN A 1 201 ? 4.294 -2.923 -15.519 1.00 91.69 201 ASN A N 1
ATOM 1560 C CA . ASN A 1 201 ? 3.455 -3.464 -14.447 1.00 91.69 201 ASN A CA 1
ATOM 1561 C C . ASN A 1 201 ? 4.126 -4.577 -13.621 1.00 91.69 201 ASN A C 1
ATOM 1563 O O . ASN A 1 201 ? 3.468 -5.270 -12.848 1.00 91.69 201 ASN A O 1
ATOM 1567 N N . GLU A 1 202 ? 5.446 -4.744 -13.741 1.00 94.12 202 GLU A N 1
ATOM 1568 C CA . GLU A 1 202 ? 6.182 -5.756 -12.993 1.00 94.12 202 GLU A CA 1
ATOM 1569 C C . GLU A 1 202 ? 6.234 -5.415 -11.498 1.00 94.12 202 GLU A C 1
ATOM 1571 O O . GLU A 1 202 ? 6.686 -4.339 -11.100 1.00 94.12 202 GLU A O 1
ATOM 1576 N N . VAL A 1 203 ? 5.826 -6.366 -10.657 1.00 96.62 203 VAL A N 1
ATOM 1577 C CA . VAL A 1 203 ? 5.936 -6.257 -9.199 1.00 96.62 203 VAL A CA 1
ATOM 1578 C C . VAL A 1 203 ? 7.368 -6.573 -8.759 1.00 96.62 203 VAL A C 1
ATOM 1580 O O . VAL A 1 203 ? 7.940 -7.622 -9.084 1.00 96.62 203 VAL A O 1
ATOM 1583 N N . TYR A 1 204 ? 7.960 -5.653 -8.002 1.00 97.31 204 TYR A N 1
ATOM 1584 C CA . TYR A 1 204 ? 9.309 -5.777 -7.446 1.00 97.31 204 TYR A CA 1
ATOM 1585 C C . TYR A 1 204 ? 9.347 -6.295 -6.007 1.00 97.31 204 TYR A C 1
ATOM 1587 O O . TYR A 1 204 ? 10.414 -6.618 -5.489 1.00 97.31 204 TYR A O 1
ATOM 1595 N N . GLY A 1 205 ? 8.182 -6.400 -5.386 1.00 98.31 205 GLY A N 1
ATOM 1596 C CA . GLY A 1 205 ? 7.973 -6.922 -4.049 1.00 98.31 205 GLY A CA 1
ATOM 1597 C C . GLY A 1 205 ? 6.864 -6.144 -3.362 1.00 98.31 205 GLY A C 1
ATOM 1598 O O . GLY A 1 205 ? 6.443 -5.083 -3.837 1.00 98.31 205 GLY A O 1
ATOM 1599 N N . CYS A 1 206 ? 6.401 -6.678 -2.245 1.00 98.81 206 CYS A N 1
ATOM 1600 C CA . CYS A 1 206 ? 5.311 -6.112 -1.471 1.00 98.81 206 CYS A CA 1
ATOM 1601 C C . CYS A 1 206 ? 5.638 -6.159 0.013 1.00 98.81 206 CYS A C 1
ATOM 1603 O O . CYS A 1 206 ? 6.427 -6.992 0.463 1.00 98.81 206 CYS A O 1
ATOM 1605 N N . VAL A 1 207 ? 5.014 -5.269 0.776 1.00 98.75 207 VAL A N 1
ATOM 1606 C CA . VAL A 1 207 ? 5.092 -5.278 2.232 1.00 98.75 207 VAL A CA 1
ATOM 1607 C C . VAL A 1 207 ? 3.722 -5.025 2.835 1.00 98.75 207 VAL A C 1
ATOM 1609 O O . VAL A 1 207 ? 2.999 -4.127 2.398 1.00 98.75 207 VAL A O 1
ATOM 1612 N N . THR A 1 208 ? 3.359 -5.826 3.830 1.00 98.56 208 THR A N 1
ATOM 1613 C CA . THR A 1 208 ? 2.179 -5.573 4.651 1.00 98.56 208 THR A CA 1
ATOM 1614 C C . THR A 1 208 ? 2.530 -4.628 5.788 1.00 98.56 208 THR A C 1
ATOM 1616 O O . THR A 1 208 ? 3.660 -4.627 6.269 1.00 98.56 208 THR A O 1
ATOM 1619 N N . TRP A 1 209 ? 1.581 -3.803 6.211 1.00 97.88 209 TRP A N 1
ATOM 1620 C CA . TRP A 1 209 ? 1.706 -2.951 7.393 1.00 97.88 209 TRP A CA 1
ATOM 1621 C C . TRP A 1 209 ? 0.317 -2.516 7.860 1.00 97.88 209 TRP A C 1
ATOM 1623 O O . TRP A 1 209 ? -0.676 -2.712 7.159 1.00 97.88 209 TRP A O 1
ATOM 1633 N N . GLY A 1 210 ? 0.220 -1.955 9.061 1.00 96.19 210 GLY A N 1
ATOM 1634 C CA . GLY A 1 210 ? -1.073 -1.570 9.604 1.00 96.19 210 GLY A CA 1
ATOM 1635 C C . GLY A 1 210 ? -1.057 -1.341 11.102 1.00 96.19 210 GLY A C 1
ATOM 1636 O O . GLY A 1 210 ? -0.006 -1.193 11.732 1.00 96.19 210 GLY A O 1
ATOM 1637 N N . GLY A 1 211 ? -2.251 -1.310 11.675 1.00 94.38 211 GLY A N 1
ATOM 1638 C CA . GLY A 1 211 ? -2.425 -1.125 13.102 1.00 94.38 211 GLY A CA 1
ATOM 1639 C C . GLY A 1 211 ? -3.846 -1.391 13.561 1.00 94.38 211 GLY A C 1
ATOM 1640 O O . GLY A 1 211 ? -4.773 -1.625 12.781 1.00 94.38 211 GLY A O 1
ATOM 1641 N N . THR A 1 212 ? -4.013 -1.389 14.874 1.00 92.69 212 THR A N 1
ATOM 1642 C CA . THR A 1 212 ? -5.305 -1.509 15.537 1.00 92.69 212 THR A CA 1
ATOM 1643 C C . THR A 1 212 ? -5.366 -0.516 16.683 1.00 92.69 212 THR A C 1
ATOM 1645 O O . THR A 1 212 ? -4.457 -0.432 17.506 1.00 92.69 212 THR A O 1
ATOM 1648 N N . TRP A 1 213 ? -6.452 0.236 16.723 1.00 88.44 213 TRP A N 1
ATOM 1649 C CA . TRP A 1 213 ? -6.798 1.166 17.774 1.00 88.44 213 TRP A CA 1
ATOM 1650 C C . TRP A 1 213 ? -8.258 0.913 18.164 1.00 88.44 213 TRP A C 1
ATOM 1652 O O . TRP A 1 213 ? -9.168 1.532 17.619 1.00 88.44 213 TRP A O 1
ATOM 1662 N N . PRO A 1 214 ? -8.503 -0.048 19.066 1.00 83.06 214 PRO A N 1
ATOM 1663 C CA . PRO A 1 214 ? -9.852 -0.321 19.535 1.00 83.06 214 PRO A CA 1
ATOM 1664 C C . PRO A 1 214 ? -10.371 0.849 20.384 1.00 83.06 214 PRO A C 1
ATOM 1666 O O . PRO A 1 214 ? -9.590 1.567 21.008 1.00 83.06 214 PRO A O 1
ATOM 1669 N N . LEU A 1 215 ? -11.700 1.000 20.468 1.00 83.81 215 LEU A N 1
ATOM 1670 C CA . LEU A 1 215 ? -12.351 2.012 21.320 1.00 83.81 215 LEU A CA 1
ATOM 1671 C C . LEU A 1 215 ? -11.901 1.928 22.790 1.00 83.81 215 LEU A C 1
ATOM 1673 O O . LEU A 1 215 ? -11.841 2.933 23.491 1.00 83.81 215 LEU A O 1
ATOM 1677 N N . THR A 1 216 ? -11.592 0.716 23.250 1.00 81.06 216 THR A N 1
ATOM 1678 C CA . THR A 1 216 ? -11.058 0.431 24.582 1.00 81.06 216 THR A CA 1
ATOM 1679 C C . THR A 1 216 ? -9.841 -0.474 24.459 1.00 81.06 216 THR A C 1
ATOM 1681 O O . THR A 1 216 ? -9.903 -1.469 23.736 1.00 81.06 216 THR A O 1
ATOM 1684 N N . GLY A 1 217 ? -8.787 -0.191 25.220 1.00 83.25 217 GLY A N 1
ATOM 1685 C CA . GLY A 1 217 ? -7.546 -0.968 25.219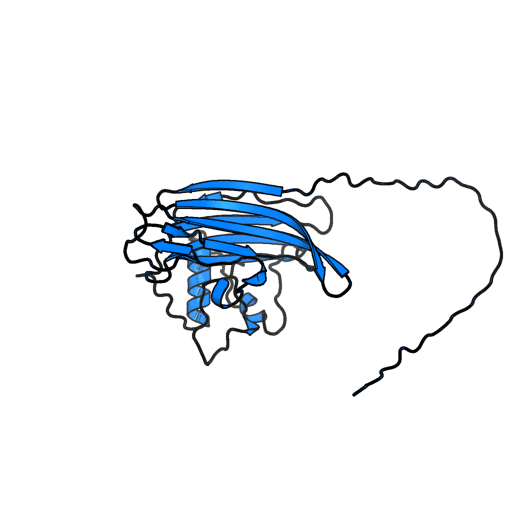 1.00 83.25 217 GLY A CA 1
ATOM 1686 C C . GLY A 1 217 ? -6.385 -0.221 24.571 1.00 83.25 217 GLY A C 1
ATOM 1687 O O . GLY A 1 217 ? -6.499 0.953 24.215 1.00 83.25 217 GLY A O 1
ATOM 1688 N N . GLU A 1 218 ? -5.244 -0.896 24.461 1.00 85.62 218 GLU A N 1
ATOM 1689 C CA . GLU A 1 218 ? -4.031 -0.284 23.922 1.00 85.62 218 GLU A CA 1
ATOM 1690 C C . GLU A 1 218 ? -4.041 -0.258 22.391 1.00 85.62 218 GLU A C 1
ATOM 1692 O O . GLU A 1 218 ? -4.736 -1.025 21.718 1.00 85.62 218 GLU A O 1
ATOM 1697 N N . ARG A 1 219 ? -3.235 0.648 21.837 1.00 88.25 219 ARG A N 1
ATOM 1698 C CA . ARG A 1 219 ? -2.990 0.734 20.399 1.00 88.25 219 ARG A CA 1
ATOM 1699 C C . ARG A 1 219 ? -1.857 -0.207 20.020 1.00 88.25 219 ARG A C 1
ATOM 1701 O O . ARG A 1 219 ? -0.821 -0.226 20.680 1.00 88.25 219 ARG A O 1
ATOM 1708 N N . TYR A 1 220 ? -2.011 -0.894 18.897 1.00 91.12 220 TYR A N 1
ATOM 1709 C CA . TYR A 1 220 ? -1.029 -1.846 18.392 1.00 91.12 220 TYR A CA 1
ATOM 1710 C C . TYR A 1 220 ? -0.653 -1.511 16.953 1.00 91.12 220 TYR A C 1
ATOM 1712 O O . TYR A 1 220 ? -1.508 -1.157 16.142 1.00 91.12 220 TYR A O 1
ATOM 1720 N N . LEU A 1 221 ? 0.634 -1.620 16.637 1.00 94.38 221 LEU A N 1
ATOM 1721 C CA . LEU A 1 221 ? 1.115 -1.640 15.258 1.00 94.38 221 LEU A CA 1
ATOM 1722 C C . LEU A 1 221 ? 1.243 -3.097 14.824 1.00 94.38 221 LEU A C 1
ATOM 1724 O O . LEU A 1 221 ? 1.661 -3.938 15.617 1.00 94.38 221 LEU A O 1
ATOM 1728 N N . HIS A 1 222 ? 0.868 -3.398 13.585 1.00 95.25 222 HIS A N 1
ATOM 1729 C CA . HIS A 1 222 ? 1.089 -4.730 13.026 1.00 95.25 222 HIS A CA 1
ATOM 1730 C C . HIS A 1 222 ? 2.542 -4.852 12.577 1.00 95.25 222 HIS A C 1
ATOM 1732 O O . HIS A 1 222 ? 3.061 -3.936 11.938 1.00 95.25 222 HIS A O 1
ATOM 1738 N N . ASP A 1 223 ? 3.181 -5.982 12.884 1.00 96.75 223 ASP A N 1
ATOM 1739 C CA . ASP A 1 223 ? 4.513 -6.277 12.360 1.00 96.75 223 ASP A CA 1
ATOM 1740 C C . ASP A 1 223 ? 4.464 -6.372 10.831 1.00 96.75 223 ASP A C 1
ATOM 1742 O O . ASP A 1 223 ? 3.679 -7.165 10.297 1.00 96.75 223 ASP A O 1
ATOM 1746 N N . PRO A 1 224 ? 5.264 -5.571 10.105 1.00 97.56 224 PRO A N 1
ATOM 1747 C CA . PRO A 1 224 ? 5.269 -5.639 8.663 1.00 97.56 224 PRO A CA 1
ATOM 1748 C C . PRO A 1 224 ? 5.881 -6.953 8.186 1.00 97.56 224 PRO A C 1
ATOM 1750 O O . PRO A 1 224 ? 6.803 -7.498 8.792 1.00 97.56 224 PRO A O 1
ATOM 1753 N N . VAL A 1 225 ? 5.382 -7.457 7.062 1.00 98.25 225 VAL A N 1
ATOM 1754 C CA . VAL A 1 225 ? 5.899 -8.672 6.425 1.00 98.25 225 VAL A CA 1
ATOM 1755 C C . VAL A 1 225 ? 6.156 -8.377 4.959 1.00 98.25 225 VAL A C 1
ATOM 1757 O O . VAL A 1 225 ? 5.262 -7.922 4.249 1.00 98.25 225 VAL A O 1
ATOM 1760 N N . ALA A 1 226 ? 7.376 -8.635 4.493 1.00 98.44 226 ALA A N 1
ATOM 1761 C CA . ALA A 1 226 ? 7.728 -8.486 3.087 1.00 98.44 226 ALA A CA 1
ATOM 1762 C C . ALA A 1 226 ? 7.583 -9.800 2.313 1.00 98.44 226 ALA A C 1
ATOM 1764 O O . ALA A 1 226 ? 7.778 -10.890 2.851 1.00 98.44 226 ALA A O 1
ATOM 1765 N N . SER A 1 227 ? 7.276 -9.684 1.026 1.00 98.50 227 SER A N 1
ATOM 1766 C CA . SER A 1 227 ? 7.185 -10.802 0.091 1.00 98.50 227 SER A CA 1
ATOM 1767 C C . SER A 1 227 ? 7.675 -10.392 -1.297 1.00 98.50 227 SER A C 1
ATOM 1769 O O . SER A 1 227 ? 7.638 -9.220 -1.675 1.00 98.50 227 SER A O 1
ATOM 1771 N N . GLU A 1 228 ? 8.149 -11.364 -2.075 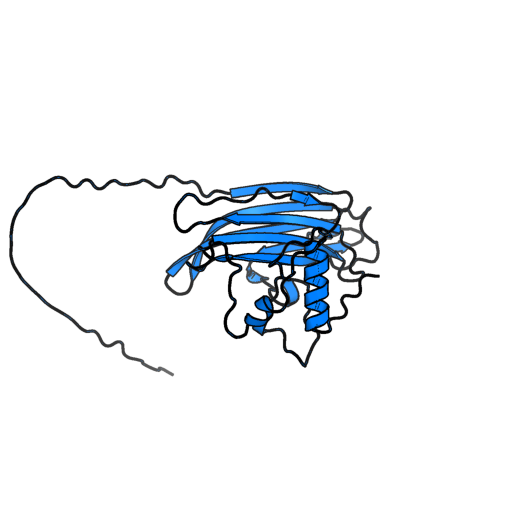1.00 98.06 228 GLU A N 1
ATOM 1772 C CA . GLU A 1 228 ? 8.632 -11.127 -3.444 1.00 98.06 228 GLU A CA 1
ATOM 1773 C C . GLU A 1 228 ? 7.497 -10.893 -4.454 1.00 98.06 228 GLU A C 1
ATOM 1775 O O . GLU A 1 228 ? 7.736 -10.384 -5.548 1.00 98.06 228 GLU A O 1
ATOM 1780 N N . SER A 1 229 ? 6.263 -11.244 -4.092 1.00 97.19 229 SER A N 1
ATOM 1781 C CA . SER A 1 229 ? 5.087 -11.193 -4.958 1.00 97.19 229 SER A CA 1
ATOM 1782 C C . SER A 1 229 ? 3.864 -10.710 -4.194 1.00 97.19 229 SER A C 1
ATOM 1784 O O . SER A 1 229 ? 3.709 -11.042 -3.023 1.00 97.19 229 SER A O 1
ATOM 1786 N N . GLN A 1 230 ? 2.954 -10.034 -4.890 1.00 97.88 230 GLN A N 1
ATOM 1787 C CA . GLN A 1 230 ? 1.665 -9.627 -4.332 1.00 97.88 230 GLN A CA 1
ATOM 1788 C C . GLN A 1 230 ? 0.832 -10.815 -3.837 1.00 97.88 230 GLN A C 1
ATOM 1790 O O . GLN A 1 230 ? 0.866 -11.905 -4.421 1.00 97.88 230 GLN A O 1
ATOM 1795 N N . SER A 1 231 ? 0.044 -10.598 -2.786 1.00 98.44 231 SER A N 1
ATOM 1796 C CA . SER A 1 231 ? -0.905 -11.596 -2.302 1.00 98.44 231 SER A CA 1
ATOM 1797 C C . SER A 1 231 ? -2.038 -11.843 -3.307 1.00 98.44 231 SER A C 1
ATOM 1799 O O . SER A 1 231 ? -2.321 -11.050 -4.211 1.00 98.44 231 SER A O 1
ATOM 1801 N N . LYS A 1 232 ? -2.758 -12.956 -3.127 1.00 98.12 232 LYS A N 1
ATOM 1802 C CA . LYS A 1 232 ? -3.978 -13.235 -3.904 1.00 98.12 232 LYS A CA 1
ATOM 1803 C C . LYS A 1 232 ? -5.058 -12.182 -3.657 1.00 98.12 232 LYS A C 1
ATOM 1805 O O . LYS A 1 232 ? -5.769 -11.806 -4.585 1.00 98.12 232 LYS A O 1
ATOM 1810 N N . THR A 1 233 ? -5.155 -11.696 -2.421 1.00 98.56 233 THR A N 1
ATOM 1811 C CA . THR A 1 233 ? -6.068 -10.618 -2.035 1.00 98.56 233 THR A CA 1
ATOM 1812 C C . THR A 1 233 ? -5.732 -9.332 -2.779 1.00 98.56 233 THR A C 1
ATOM 1814 O O . THR A 1 233 ? -6.632 -8.711 -3.342 1.00 98.56 233 THR A O 1
ATOM 1817 N N . PHE A 1 234 ? -4.446 -8.987 -2.876 1.00 98.44 234 PHE A N 1
ATOM 1818 C CA . PHE A 1 234 ? -3.988 -7.832 -3.638 1.00 98.44 234 PHE A CA 1
ATOM 1819 C C . PHE A 1 234 ? -4.363 -7.939 -5.115 1.00 98.44 234 PHE A C 1
ATOM 1821 O O . PHE A 1 234 ? -5.018 -7.051 -5.660 1.00 98.44 234 PHE A O 1
ATOM 1828 N N . ALA A 1 235 ? -4.011 -9.062 -5.750 1.00 97.62 235 ALA A N 1
ATOM 1829 C CA . ALA A 1 235 ? -4.328 -9.308 -7.154 1.00 97.62 235 ALA A CA 1
ATOM 1830 C C . ALA A 1 235 ? -5.842 -9.227 -7.420 1.00 97.62 235 ALA A C 1
ATOM 1832 O O . ALA A 1 235 ? -6.278 -8.657 -8.422 1.00 97.62 235 ALA A O 1
ATOM 1833 N N . LYS A 1 236 ? -6.662 -9.758 -6.502 1.00 98.00 236 LYS A N 1
ATOM 1834 C CA . LYS A 1 236 ? -8.120 -9.694 -6.618 1.00 98.00 236 LYS A CA 1
ATOM 1835 C C . LYS A 1 236 ? -8.653 -8.270 -6.464 1.00 98.00 236 LYS A C 1
ATOM 1837 O O . LYS A 1 236 ? -9.509 -7.881 -7.254 1.00 98.00 236 LYS A O 1
ATOM 1842 N N . ALA A 1 237 ? -8.161 -7.504 -5.491 1.00 98.06 237 ALA A N 1
ATOM 1843 C CA . ALA A 1 237 ? -8.556 -6.109 -5.292 1.00 98.06 237 ALA A CA 1
ATOM 1844 C C . ALA A 1 237 ? -8.225 -5.255 -6.525 1.00 98.06 237 ALA A C 1
ATOM 1846 O O . ALA A 1 237 ? -9.067 -4.482 -6.983 1.00 98.06 237 ALA A O 1
ATOM 1847 N N . LEU A 1 238 ? -7.035 -5.450 -7.101 1.00 96.56 238 LEU A N 1
ATOM 1848 C CA . LEU A 1 238 ? -6.605 -4.775 -8.323 1.00 96.56 238 LEU A CA 1
ATOM 1849 C C . LEU A 1 238 ? -7.516 -5.111 -9.512 1.00 96.56 238 LEU A C 1
ATOM 1851 O O . LEU A 1 238 ? -8.023 -4.209 -10.172 1.00 96.56 238 LEU A O 1
ATOM 1855 N N . SER A 1 239 ? -7.833 -6.392 -9.715 1.00 95.25 239 SER A N 1
ATOM 1856 C CA . SER A 1 239 ? -8.764 -6.817 -10.768 1.00 95.25 239 SER A CA 1
ATOM 1857 C C . SER A 1 239 ? -10.170 -6.220 -10.603 1.00 95.25 239 SER A C 1
ATOM 1859 O O . SER A 1 239 ? -10.808 -5.860 -11.593 1.00 95.25 239 SER A O 1
ATOM 1861 N N . MET A 1 240 ? -10.672 -6.095 -9.369 1.00 95.06 240 MET A N 1
ATOM 1862 C CA . MET A 1 240 ? -11.975 -5.467 -9.112 1.00 95.06 240 MET A CA 1
ATOM 1863 C C . MET A 1 240 ? -11.963 -3.968 -9.417 1.00 95.06 240 MET A C 1
ATOM 1865 O O . MET A 1 240 ? -12.906 -3.461 -10.025 1.00 95.06 240 MET A O 1
ATOM 1869 N N . PHE A 1 241 ? -10.885 -3.279 -9.045 1.00 94.25 241 PHE A N 1
ATOM 1870 C CA . PHE A 1 241 ? -10.664 -1.876 -9.382 1.00 94.25 241 PHE A CA 1
ATOM 1871 C C . PHE A 1 241 ? -10.615 -1.656 -10.903 1.00 94.25 241 PHE A C 1
ATOM 1873 O O . PHE A 1 241 ? -11.311 -0.786 -11.427 1.00 94.25 241 PHE A O 1
ATOM 1880 N N . GLU A 1 242 ? -9.849 -2.476 -11.624 1.00 91.81 242 GLU A N 1
ATOM 1881 C CA . GLU A 1 242 ? -9.735 -2.411 -13.086 1.00 91.81 242 GLU A CA 1
ATOM 1882 C C . GLU A 1 242 ? -11.067 -2.658 -13.787 1.00 91.81 242 GLU A C 1
ATOM 1884 O O . GLU A 1 242 ? -11.426 -1.933 -14.717 1.00 91.81 242 GLU A O 1
ATOM 1889 N N . ALA A 1 243 ? -11.821 -3.659 -13.326 1.00 91.12 243 ALA A N 1
ATOM 1890 C CA . ALA A 1 243 ? -13.131 -3.977 -13.875 1.00 91.12 243 ALA A CA 1
ATOM 1891 C C . ALA A 1 243 ? -14.121 -2.815 -13.701 1.00 91.12 243 ALA A C 1
ATOM 1893 O O . ALA A 1 243 ? -14.879 -2.522 -14.626 1.00 91.12 243 ALA A O 1
ATOM 1894 N N . HIS A 1 244 ? -14.093 -2.146 -12.545 1.00 91.19 244 HIS A N 1
ATOM 1895 C CA . HIS A 1 244 ? -14.968 -1.013 -12.255 1.00 91.19 244 HIS A CA 1
ATOM 1896 C C . HIS A 1 244 ? -14.615 0.210 -13.114 1.00 91.19 244 HIS A C 1
ATOM 1898 O O . HIS A 1 244 ? -15.444 0.689 -13.887 1.00 91.19 244 HIS A O 1
ATOM 1904 N N . TYR A 1 245 ? -13.359 0.663 -13.066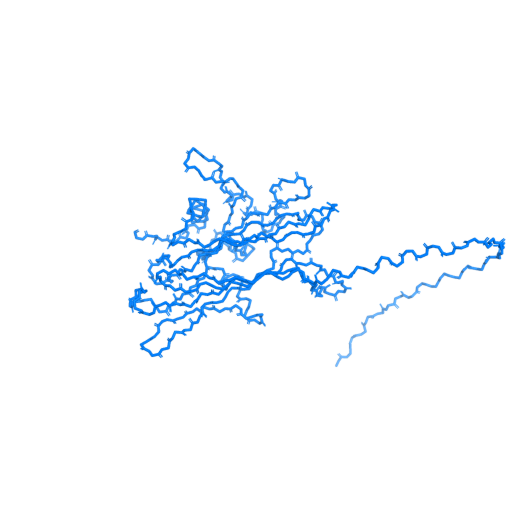 1.00 89.19 245 TYR A N 1
ATOM 1905 C CA . TYR A 1 245 ? -12.926 1.885 -13.756 1.00 89.19 245 TYR A CA 1
ATOM 1906 C C . TYR A 1 245 ? -12.544 1.687 -15.224 1.00 89.19 245 TYR A C 1
ATOM 1908 O O . TYR A 1 245 ? -12.110 2.633 -15.891 1.00 89.19 245 TYR A O 1
ATOM 1916 N N . LYS A 1 246 ? -12.660 0.457 -15.739 1.00 84.31 246 LYS A N 1
ATOM 1917 C CA . LYS A 1 246 ? -12.192 0.057 -17.077 1.00 84.31 246 LYS A CA 1
ATOM 1918 C C . LYS A 1 246 ? -10.727 0.445 -17.305 1.00 84.31 246 LYS A C 1
ATOM 1920 O O . LYS A 1 246 ? -10.327 0.756 -18.432 1.00 84.31 246 LYS A O 1
ATOM 1925 N N . SER A 1 247 ? -9.934 0.481 -16.235 1.00 68.69 247 SER A N 1
ATOM 1926 C CA . SER A 1 247 ? -8.525 0.823 -16.331 1.00 68.69 247 SER A CA 1
ATOM 1927 C C . SER A 1 247 ? -7.780 -0.357 -16.946 1.00 68.69 247 SER A C 1
ATOM 1929 O O . SER A 1 247 ? -8.019 -1.519 -16.624 1.00 68.69 247 SER A O 1
ATOM 1931 N N . LYS A 1 248 ? -6.908 -0.070 -17.915 1.00 59.34 248 LYS A N 1
ATOM 1932 C CA . LYS A 1 248 ? -6.064 -1.090 -18.542 1.00 59.34 248 LYS A CA 1
ATOM 1933 C C . LYS A 1 248 ? -4.730 -1.148 -17.820 1.00 59.34 248 LYS A C 1
ATOM 1935 O O . LYS A 1 248 ? -3.703 -0.793 -18.388 1.00 59.34 248 LYS A O 1
ATOM 1940 N N . PHE A 1 249 ? -4.744 -1.604 -16.578 1.00 63.34 249 PHE A N 1
ATOM 1941 C CA . PHE A 1 249 ? -3.534 -2.127 -15.963 1.00 63.34 249 PHE A CA 1
ATOM 1942 C C . PHE A 1 249 ? -3.421 -3.599 -16.391 1.00 63.34 249 PHE A C 1
ATOM 1944 O O . PHE A 1 249 ? -3.716 -4.534 -15.668 1.00 63.34 249 PHE A O 1
ATOM 1951 N N . GLN A 1 250 ? -3.122 -3.831 -17.672 1.00 43.06 250 GLN A N 1
ATOM 1952 C CA . GLN A 1 250 ? -2.914 -5.198 -18.144 1.00 43.06 250 GLN A CA 1
ATOM 1953 C C . GLN A 1 250 ? -1.544 -5.653 -17.629 1.00 43.06 250 GLN A C 1
ATOM 1955 O O . GLN A 1 250 ? -0.512 -5.191 -18.119 1.00 43.06 250 GLN A O 1
ATOM 1960 N N . SER A 1 251 ? -1.538 -6.511 -16.604 1.00 38.31 251 SER A N 1
ATOM 1961 C CA . SER A 1 251 ? -0.402 -7.404 -16.362 1.00 38.31 251 SER A CA 1
ATOM 1962 C C . SER A 1 251 ? -0.160 -8.180 -17.663 1.00 38.31 251 SER A C 1
ATOM 1964 O O . SER A 1 251 ? -1.141 -8.681 -18.226 1.00 38.31 251 SER A O 1
ATOM 1966 N N . PRO A 1 252 ? 1.079 -8.241 -18.180 1.00 35.66 252 PRO A N 1
ATOM 1967 C CA . PRO A 1 252 ? 1.404 -9.173 -19.254 1.00 35.66 252 PRO A CA 1
ATOM 1968 C C . PRO A 1 252 ? 1.130 -10.624 -18.832 1.00 35.66 252 PRO A C 1
ATOM 1970 O O . PRO A 1 252 ? 1.138 -10.905 -17.606 1.00 35.66 252 PRO A O 1
#

pLDDT: mean 81.79, std 21.25, range [29.41, 98.81]

Foldseek 3Di:
DDDDDDDDDDDDDDDDDDDDDDDDDPPPPPPPPPDWDWDWDWDDDQFWIKIKIWTWDWDDDPHDIFIFIKIKIKTWTDLVRDDPPQFKKFKKKKKFWAWLVRHGDQDDDQVNVLVVLWDDDDPVGADTRIATDARSNPQDLPDDQGDRGHCVHPVCVVVPADIWGRDPPDTGMGMDMDTPDTDNTTFWMKMKMFIARPVQRDTQWIKIWIWGDHPDDDTGTDDMDIDRDDDPNSVSNVVSSCVRRVHPPDRD

Sequence (252 aa):
MSRFFSVVAFAATFMGFGTRASAAELFSEEMSTNKPVVLKQMFELPKGIFTVESKWTTVQQTSSETDVLFGKVSFKANPKAVASHCQSISFIQTARIQDNKGRDFQWPSGQSVRNEIRTQRDSQGVEQGYFIDHDAVNCDDGRSSCSPFFRDHWPNSDVGSQDGSVGERKVKAAVLMDFPYGWELIASAALETCAVCRDSNEVYGCVTWGGTWPLTGERYLHDPVASESQSKTFAKALSMFEAHYKSKFQSP

=== Feature glossary ===
The features interleaved in this record are:

— What the protein is —

Sequence gives the chain of amino acids in standard one-letter code (A=alanine, C=cysteine, …, Y=tyrosine), read N→C. It is the only feature that is directly encoded by the gene; all structural features are derived from the folded form of this sequence.

Database cross-references. InterPro integrates a dozen domain/family signature databases into unified entries with residue-range hits. GO terms attach function/process/location labels with evidence codes. CATH codes position the fold in a four-level structural taxonomy. Organism is the NCBI-taxonomy species name.

— Where its atoms are —

Atomic coordinates in PDBx/mmCIF format — the same representation the Protein Data Bank distributes. Each line of the _atom_site loop places one backbone atom in Cartesian space (units: ångströms, origin: arbitrary).

The six renders are orthographic views along the three Cartesian axes in both directions. Representation (cartoon, sticks, or surface) and color scheme (sequence-rainbow or by-chain) vary across proteins so the training set covers all the common visualization conventions.

— Local backbone conformation —

Eight-state secondary structure (DSSP): H is the canonical α-helix, G the tighter 3₁₀-helix, I the wider π-helix; E/B are β-structure, T and S are turns and bends, and '-' is everything else. DSSP derives these from the pattern of main-chain N–H···O=C hydrogen bonds, not from the sequence.

P-SEA three-state annotation labels each residue as helix, strand, or coil based purely on the geometry of the Cα trace. It serves as a fallback when the full backbone (and thus DSSP) is unavailable.

The φ/ψ torsion pair specifies the backbone conformation at each residue. φ rotates about the N–Cα bond, ψ about the Cα–C bond. Steric clashes forbid most of the (φ, ψ) plane — the allowed regions (α-helix basin, β-sheet basin, left-handed helix) are the Ramachandran-allowed regions.

— Global shape and packing —

The geometric summary reports three shape descriptors. Rg (radius of gyration) measures how spread out the Cα atoms are about their centre of mass; compact globular proteins have small Rg, elongated or unfolded ones large. Cα contacts (<8 Å, |i−j|>4) count long-range residue pairs in spatial proximity — high for tightly packed folds, near zero for rods or random coil. The bounding-box extents give the protein's footprint along x, y, z in Å.

Solvent-accessible surface area (SASA) is the area in Å² traced out by the centre of a 1.4 Å probe sphere (a water molecule) rolled over the protein's van der Waals surface (Shrake–Rupley / Lee–Richards construction). Buried residues have near-zero SASA; fully exposed residues can exceed 200 Å². The total SASA scales roughly with the number of surface residues.

The contact map is a binary N×N matrix image: pixel (i, j) is dark where Cα_i and Cα_j are within 8 Å and |i−j|>4. Because the |i−j|>4 filter removes local helical contacts, off-diagonal stripes parallel to the main diagonal indicate parallel β-sheets; stripes perpendicular to it indicate antiparallel β-sheets. The Ramachandran plot scatters every residue's (φ, ψ) pair against the sterically allowed regions. The PAE heatmap renders the predicted-aligned-error matrix.

— Structural neighborhood —

3Di is Foldseek's structural alphabet. Each residue is assigned one of twenty discrete states based on how its Cα sits relative to its spatial (not sequential) neighbors. Aligning 3Di strings finds structural homologs roughly as well as full 3D superposition, but orders of magnitude faster.

Nearest PDB neighbors are the top structural matches found by Foldseek when searching this structure against the entire Protein Data Bank. Each hit reports a TM-score (0 to 1; >0.5 almost always implies the same fold) and an E-value. These are *structural* homologs — they may share no detectable sequence similarity.

— Confidence and disorder —

For AlphaFold models, the B-factor field carries pLDDT — the model's own estimate of local accuracy on a 0–100 scale. Regions with pLDDT<50 should be treated as essentially unmodeled; they often correspond to intrinsically disordered segments.

Crystallographic B-factors measure how much each atom's electron density is smeared out, in Å². They rise in mobile loops and surface residues and f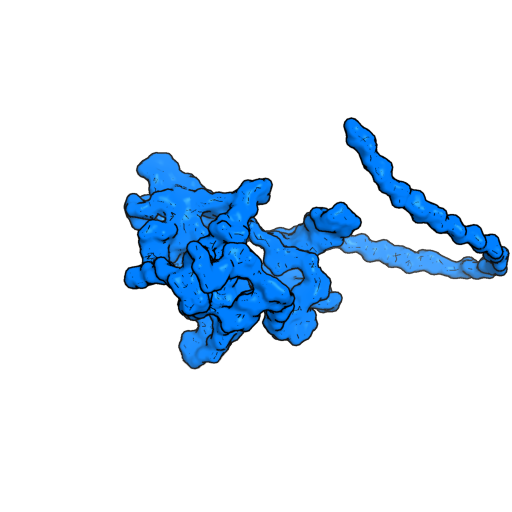all in the buried interior. In AlphaFold models this column is repurposed to hold pLDDT instead.

Predicted aligned error is AlphaFold's pairwise confidence. Unlike pLDDT (per-residue), PAE is per-residue-pair and captures whether two parts of the structure are correctly placed relative to each other. Units are ångströms of expected positional error.